Protein AF-A0A925ZKE3-F1 (afdb_monomer_lite)

Radius of gyration: 30.46 Å; chains: 1; bounding box: 65×36×75 Å

Sequence (224 aa):
MPESLASLRQTPLEHALCRQVVALRSTLVVDDTRLHPLVDSDPGSDERGANACAGVPLVTSDGEALGALCAIDDAPRVWSLDEIEMLEELAAMVVAQLDVRIAARERQDLDDVLRAVFDQSGAAFVLCTTEGNILRASARFCDALGYDASALRGRNAASLRHPDEITEAIRMRTGLLSGETTEATAIGRARHADGRWIDVVARATIVRDQRACARFLMVSYTLP

Secondary structure (DSSP, 8-state):
--HHHHHHS---TT-HHHHHHHHHTS-EEES-GGG-TTTS--TT---TT-SEEEEEEEE-TTS-EEEEEEEEESS--PPPHHHHHHHHHHHHHHHHHHHHHHHHHHHHHHHHHHHHHHHHT--EEEEE-TT-BEEEE-HHHHHHHT--HHHHTT-BGGGGB-GGGHHHHHHHHHHHHHTS-SEEEEEEEEEPTTS-EEEEEEEEEEEE-TTS-EEEEEEEEE--

Foldseek 3Di:
DPPVCVPPVDDPLPQQVFVVCQVVQAKDWFLALCPDPSRPDDPPDPPQDFRTKIWHFLAAPVGHGPIIDMDGDNDRHDDDPVNNVVSNVVSVVVNVVVNVVVVVVVVVVVVVVVLCCQQVVLFWKFKAWLQQQTCFTHPNVCVVQVHDGVVRHRDRQLVQFDPVCSVVVVVQSVCCQVVVDQKDWDWGWGARPVGDTFTWIKMKGFDADPVRHTGIIMITIDGD

Structure (mmCIF, N/CA/C/O backbone):
data_AF-A0A925ZKE3-F1
#
_entry.id   AF-A0A925ZKE3-F1
#
loop_
_atom_site.group_PDB
_atom_site.id
_atom_site.type_symbol
_atom_site.label_atom_id
_atom_site.label_alt_id
_atom_site.label_comp_id
_atom_site.label_asym_id
_atom_site.label_entity_id
_atom_site.label_seq_id
_atom_site.pdbx_PDB_ins_code
_atom_site.Cartn_x
_atom_site.Cartn_y
_atom_site.Cartn_z
_atom_site.occupancy
_atom_site.B_iso_or_equiv
_atom_site.auth_seq_id
_atom_site.auth_comp_id
_atom_site.auth_asym_id
_atom_site.auth_atom_id
_atom_site.pdbx_PDB_model_num
ATOM 1 N N . MET A 1 1 ? -34.443 4.328 23.643 1.00 46.53 1 MET A N 1
ATOM 2 C CA . MET A 1 1 ? -33.543 5.094 22.738 1.00 46.53 1 MET A CA 1
ATOM 3 C C . MET A 1 1 ? -34.200 6.440 22.468 1.00 46.53 1 MET A C 1
ATOM 5 O O . MET A 1 1 ? -35.233 6.449 21.803 1.00 46.53 1 MET A O 1
ATOM 9 N N . PRO A 1 2 ? -33.649 7.554 22.977 1.00 53.00 2 PRO A N 1
ATOM 10 C CA . PRO A 1 2 ? -34.163 8.893 22.689 1.00 53.00 2 PRO A CA 1
ATOM 11 C C . PRO A 1 2 ? -34.253 9.167 21.178 1.00 53.00 2 PRO A C 1
ATOM 13 O O . PRO A 1 2 ? -33.313 8.874 20.436 1.00 53.00 2 PRO A O 1
ATOM 16 N N . GLU A 1 3 ? -35.361 9.757 20.714 1.00 46.69 3 GLU A N 1
ATOM 17 C CA . GLU A 1 3 ? -35.629 10.021 19.283 1.00 46.69 3 GLU A CA 1
ATOM 18 C C . GLU A 1 3 ? -34.540 10.860 18.583 1.00 46.69 3 GLU A C 1
ATOM 20 O O . GLU A 1 3 ? -34.328 10.721 17.375 1.00 46.69 3 GLU A O 1
ATOM 25 N N . SER A 1 4 ? -33.804 11.688 19.330 1.00 50.38 4 SER A N 1
ATOM 26 C CA . SER A 1 4 ? -32.704 12.516 18.815 1.00 50.38 4 SER A CA 1
ATOM 27 C C . SER A 1 4 ? -31.456 11.714 18.413 1.00 50.38 4 SER A C 1
ATOM 29 O O . SER A 1 4 ? -30.739 12.115 17.499 1.00 50.38 4 SER A O 1
ATOM 31 N N . LEU A 1 5 ? -31.200 10.562 19.043 1.00 49.97 5 LEU A N 1
ATOM 32 C CA . LEU A 1 5 ? -30.019 9.726 18.777 1.00 49.97 5 LEU A CA 1
ATOM 33 C C . LEU A 1 5 ? -30.250 8.741 17.624 1.00 49.97 5 LEU A C 1
ATOM 35 O O . LEU A 1 5 ? -29.339 8.456 16.845 1.00 49.97 5 LEU A O 1
ATOM 39 N N . ALA A 1 6 ? -31.490 8.272 17.462 1.00 51.66 6 ALA A N 1
ATOM 40 C CA . ALA A 1 6 ? -31.873 7.369 16.377 1.00 51.66 6 ALA A CA 1
ATOM 41 C C . ALA A 1 6 ? -31.779 8.026 14.984 1.00 51.66 6 ALA A C 1
ATOM 43 O O . ALA A 1 6 ? -31.572 7.337 13.983 1.00 51.66 6 ALA A O 1
ATOM 44 N N . SER A 1 7 ? -31.916 9.353 14.916 1.00 47.25 7 SER A N 1
ATOM 45 C CA . SER A 1 7 ? -32.007 10.123 13.671 1.00 47.25 7 SER A CA 1
ATOM 46 C C . SER A 1 7 ? -30.660 10.654 13.154 1.00 47.25 7 SER A C 1
ATOM 48 O O . SER A 1 7 ? -30.511 10.819 11.945 1.00 47.25 7 SER A O 1
ATOM 50 N N . LEU A 1 8 ? -29.654 10.850 14.016 1.00 51.91 8 LEU A N 1
ATOM 51 C CA . LEU A 1 8 ? -28.344 11.396 13.621 1.00 51.91 8 LEU A CA 1
ATOM 52 C C . LEU A 1 8 ? -27.273 10.329 13.337 1.00 51.91 8 LEU A C 1
ATOM 54 O O . LEU A 1 8 ? -26.331 10.608 12.597 1.00 51.91 8 LEU A O 1
ATOM 58 N N . ARG A 1 9 ? -27.396 9.111 13.898 1.00 51.38 9 ARG A N 1
ATOM 59 C CA . ARG A 1 9 ? -26.377 8.028 13.834 1.00 51.38 9 ARG A CA 1
ATOM 60 C C . ARG A 1 9 ? -24.945 8.465 14.202 1.00 51.38 9 ARG A C 1
ATOM 62 O O . ARG A 1 9 ? -23.987 7.752 13.910 1.00 51.38 9 ARG A O 1
ATOM 69 N N . GLN A 1 10 ? -24.798 9.630 14.818 1.00 46.03 10 GLN A N 1
ATOM 70 C CA . GLN A 1 10 ? -23.548 10.217 15.264 1.00 46.03 10 GLN A CA 1
ATOM 71 C C . GLN A 1 10 ? -23.846 10.984 16.545 1.00 46.03 10 GLN A C 1
ATOM 73 O O . GLN A 1 10 ? -24.786 11.778 16.600 1.00 46.03 10 GLN A O 1
ATOM 78 N N . THR A 1 11 ? -23.025 10.750 17.556 1.00 47.47 11 THR A N 1
ATOM 79 C CA . THR A 1 11 ? -22.962 11.561 18.767 1.00 47.47 11 THR A CA 1
ATOM 80 C C . THR A 1 11 ? -21.554 12.136 18.846 1.00 47.47 11 THR A C 1
ATOM 82 O O . THR A 1 11 ? -20.602 11.421 18.514 1.00 47.47 11 THR A O 1
ATOM 85 N N . PRO A 1 12 ? -21.380 13.400 19.269 1.00 51.16 12 PRO A N 1
ATOM 86 C CA . PRO A 1 12 ? -20.067 13.897 19.651 1.00 51.16 12 PRO A CA 1
ATOM 87 C C . PRO A 1 12 ? -19.421 12.920 20.641 1.00 51.16 12 PRO A C 1
ATOM 89 O O . PRO A 1 12 ? -20.117 12.319 21.466 1.00 51.16 12 PRO A O 1
ATOM 92 N N . LEU A 1 13 ? -18.095 12.772 20.580 1.00 49.78 13 LEU A N 1
ATOM 93 C CA . LEU A 1 13 ? -17.279 11.891 21.437 1.00 49.78 13 LEU A CA 1
ATOM 94 C C . LEU A 1 13 ? -17.279 12.325 22.927 1.00 49.78 13 LEU A C 1
ATOM 96 O O . LEU A 1 13 ? -16.364 12.018 23.690 1.00 49.78 13 LEU A O 1
ATOM 100 N N . GLU A 1 14 ? -18.281 13.109 23.319 1.00 49.94 14 GLU A N 1
ATOM 101 C CA . GLU A 1 14 ? -18.360 13.897 24.538 1.00 49.94 14 GLU A CA 1
ATOM 102 C C . GLU A 1 14 ? -19.006 13.146 25.705 1.00 49.94 14 GLU A C 1
ATOM 104 O O . GLU A 1 14 ? -18.837 13.582 26.841 1.00 49.94 14 GLU A O 1
ATOM 109 N N . HIS A 1 15 ? -19.596 11.967 25.460 1.00 62.19 15 HIS A N 1
ATOM 110 C CA . HIS A 1 15 ? -20.085 11.103 26.533 1.00 62.19 15 HIS A CA 1
ATOM 111 C C . HIS A 1 15 ? -18.914 10.649 27.410 1.00 62.19 15 HIS A C 1
ATOM 113 O O . HIS A 1 15 ? -17.987 9.967 26.949 1.00 62.19 15 HIS A O 1
ATOM 119 N N . ALA A 1 16 ? -18.976 10.994 28.699 1.00 66.38 16 ALA A N 1
ATOM 120 C CA . ALA A 1 16 ? -17.936 10.682 29.679 1.00 66.38 16 ALA A CA 1
ATOM 121 C C . ALA A 1 16 ? -17.586 9.183 29.718 1.00 66.38 16 ALA A C 1
ATOM 123 O O . ALA A 1 16 ? -16.414 8.829 29.858 1.00 66.38 16 ALA A O 1
ATOM 124 N N . LEU A 1 17 ? -18.575 8.309 29.501 1.00 72.62 17 LEU A N 1
ATOM 125 C CA . LEU A 1 17 ? -18.388 6.860 29.499 1.00 72.62 17 LEU A CA 1
ATOM 126 C C . 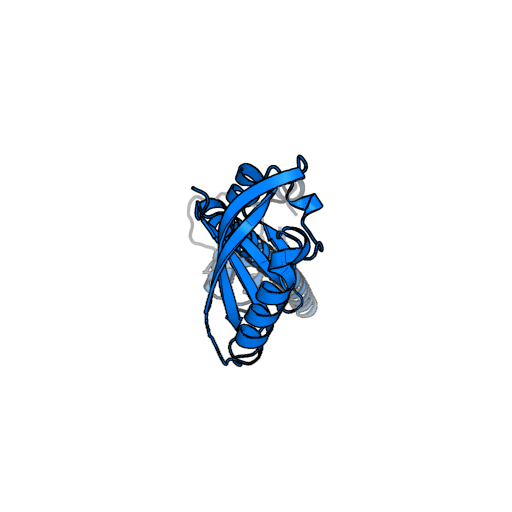LEU A 1 17 ? -17.522 6.357 28.335 1.00 72.62 17 LEU A C 1
ATOM 128 O O . LEU A 1 17 ? -16.612 5.565 28.558 1.00 72.62 17 LEU A O 1
ATOM 132 N N . CYS A 1 18 ? -17.755 6.813 27.100 1.00 76.81 18 CYS A N 1
ATOM 133 C CA . CYS A 1 18 ? -16.953 6.372 25.953 1.00 76.81 18 CYS A CA 1
ATOM 134 C C . CYS A 1 18 ? -15.479 6.749 26.147 1.00 76.81 18 CYS A C 1
ATOM 136 O O . CYS A 1 18 ? -14.589 5.946 25.873 1.00 76.81 18 CYS A O 1
ATOM 138 N N . ARG A 1 19 ? -15.220 7.947 26.695 1.00 80.94 19 ARG A N 1
ATOM 139 C CA . ARG A 1 19 ? -13.864 8.380 27.063 1.00 80.94 19 ARG A CA 1
ATOM 140 C C . ARG A 1 19 ? -13.244 7.475 28.127 1.00 80.94 19 ARG A C 1
ATOM 142 O O . ARG A 1 19 ? -12.075 7.125 28.005 1.00 80.94 19 ARG A O 1
ATOM 149 N N . GLN A 1 20 ? -14.016 7.082 29.139 1.00 83.25 20 GLN A N 1
ATOM 150 C CA . GLN A 1 20 ? -13.565 6.175 30.199 1.00 83.25 20 GLN A CA 1
ATOM 151 C C . GLN A 1 20 ? -13.215 4.786 29.658 1.00 83.25 20 GLN A C 1
ATOM 153 O O . GLN A 1 20 ? -12.136 4.281 29.947 1.00 83.25 20 GLN A O 1
ATOM 158 N N . VAL A 1 21 ? -14.076 4.201 28.824 1.00 88.75 21 VAL A N 1
ATOM 159 C CA . VAL A 1 21 ? -13.846 2.892 28.188 1.00 88.75 21 VAL A CA 1
ATOM 160 C C . VAL A 1 21 ? -12.559 2.906 27.359 1.00 88.75 21 VAL A C 1
ATOM 162 O O . VAL A 1 21 ? -11.729 2.008 27.487 1.00 88.75 21 VAL A O 1
ATOM 165 N N . VAL A 1 22 ? -12.351 3.957 26.559 1.00 89.69 22 VAL A N 1
ATOM 166 C CA . VAL A 1 22 ? -11.121 4.137 25.768 1.00 89.69 22 VAL A CA 1
ATOM 167 C C . VAL A 1 22 ? -9.897 4.301 26.672 1.00 89.69 22 VAL A C 1
ATOM 169 O O . VAL A 1 22 ? -8.879 3.650 26.446 1.00 89.69 22 VAL A O 1
ATOM 172 N N . ALA A 1 23 ? -9.988 5.141 27.708 1.00 87.25 23 ALA A N 1
ATOM 173 C CA . ALA A 1 23 ? -8.878 5.412 28.620 1.00 87.25 23 ALA A CA 1
ATOM 174 C C . ALA A 1 23 ? -8.460 4.172 29.426 1.00 87.25 23 ALA A C 1
ATOM 176 O O . ALA A 1 23 ? -7.267 3.926 29.608 1.00 87.25 23 ALA A O 1
ATOM 177 N N . LEU A 1 24 ? -9.434 3.388 29.891 1.00 88.44 24 LEU A N 1
ATOM 178 C CA . LEU A 1 24 ? -9.207 2.169 30.666 1.00 88.44 24 LEU A CA 1
ATOM 179 C C . LEU A 1 24 ? -8.832 0.971 29.785 1.00 88.44 24 LEU A C 1
ATOM 181 O O . LEU A 1 24 ? -8.204 0.038 30.278 1.00 88.44 24 LEU A O 1
ATOM 185 N N . ARG A 1 25 ? -9.195 0.994 28.493 1.00 90.75 25 ARG A N 1
ATOM 186 C CA . ARG A 1 25 ? -9.098 -0.151 27.571 1.00 90.75 25 ARG A CA 1
ATOM 187 C C . ARG A 1 25 ? -9.769 -1.413 28.124 1.00 90.75 25 ARG A C 1
ATOM 189 O O . ARG A 1 25 ? -9.297 -2.526 27.903 1.00 90.75 25 ARG A O 1
ATOM 196 N N . SER A 1 26 ? -10.877 -1.242 28.838 1.00 91.56 26 SER A N 1
ATOM 197 C CA . SER A 1 26 ? -11.645 -2.338 29.426 1.00 91.56 26 SER A CA 1
ATOM 198 C C . SER A 1 26 ? -13.139 -2.103 29.267 1.00 91.56 26 SER A C 1
ATOM 200 O O . SER A 1 26 ? -13.589 -0.955 29.256 1.00 91.56 26 SER A O 1
ATOM 202 N N . THR A 1 27 ? -13.906 -3.189 29.208 1.00 92.81 27 THR A N 1
ATOM 203 C CA . THR A 1 27 ? -15.367 -3.135 29.273 1.00 92.81 27 THR A CA 1
ATOM 204 C C . THR A 1 27 ? -15.809 -2.421 30.554 1.00 92.81 27 THR A C 1
ATOM 206 O O . THR A 1 27 ? -15.299 -2.701 31.641 1.00 92.81 27 THR A O 1
ATOM 209 N N . LEU A 1 28 ? -16.738 -1.474 30.424 1.00 90.62 28 LEU A N 1
ATOM 210 C CA . LEU A 1 28 ? -17.329 -0.729 31.533 1.00 90.62 28 LEU A CA 1
ATOM 211 C C . LEU A 1 28 ? -18.848 -0.837 31.448 1.00 90.62 28 LEU A C 1
ATOM 213 O O . LEU A 1 28 ? -19.454 -0.453 30.448 1.00 90.62 28 LEU A O 1
ATOM 217 N N . VAL A 1 29 ? -19.451 -1.343 32.518 1.00 91.06 29 VAL A N 1
ATOM 218 C CA . VAL A 1 29 ? -20.898 -1.519 32.644 1.00 91.06 29 VAL A CA 1
ATOM 219 C C . VAL A 1 29 ? -21.396 -0.616 33.759 1.00 91.06 29 VAL A C 1
ATOM 221 O O . VAL A 1 29 ? -20.860 -0.628 34.866 1.00 91.06 29 VAL A O 1
ATOM 224 N N . VAL A 1 30 ? -22.406 0.186 33.447 1.00 87.94 30 VAL A N 1
ATOM 225 C CA . VAL A 1 30 ? -23.029 1.134 34.363 1.00 87.94 30 VAL A CA 1
ATOM 226 C C . VAL A 1 30 ? -24.536 0.929 34.314 1.00 87.94 30 VAL A C 1
ATOM 228 O O . VAL A 1 30 ? -25.195 1.265 33.328 1.00 87.94 30 VAL A O 1
ATOM 231 N N . ASP A 1 31 ? -25.072 0.382 35.400 1.00 87.75 31 ASP A N 1
ATOM 232 C CA . ASP A 1 31 ? -26.499 0.067 35.524 1.00 87.75 31 ASP A CA 1
ATOM 233 C C . ASP A 1 31 ? -27.363 1.313 35.785 1.00 87.75 31 ASP A C 1
ATOM 235 O O . ASP A 1 31 ? -28.524 1.367 35.381 1.00 87.75 31 ASP A O 1
ATOM 239 N N . ASP A 1 32 ? -26.796 2.315 36.469 1.00 84.25 32 ASP A N 1
ATOM 240 C CA . ASP A 1 32 ? -27.404 3.629 36.697 1.00 84.25 32 ASP A CA 1
ATOM 241 C C . ASP A 1 32 ? -26.328 4.726 36.662 1.00 84.25 32 ASP A C 1
ATOM 243 O O . ASP A 1 32 ? -25.486 4.828 37.561 1.00 84.25 32 ASP A O 1
ATOM 247 N N . THR A 1 33 ? -26.343 5.558 35.621 1.00 75.94 33 THR A N 1
ATOM 248 C CA . THR A 1 33 ? -25.344 6.619 35.404 1.00 75.94 33 THR A CA 1
ATOM 249 C C . THR A 1 33 ? -25.377 7.699 36.483 1.00 75.94 33 THR A C 1
ATOM 251 O O . THR A 1 33 ? -24.341 8.289 36.776 1.00 75.94 33 THR A O 1
ATOM 254 N N . ARG A 1 34 ? -26.520 7.897 37.152 1.00 72.88 34 ARG A N 1
ATOM 255 C CA . ARG A 1 34 ? -26.694 8.882 38.238 1.00 72.88 34 ARG A CA 1
ATOM 256 C C . ARG A 1 34 ? -26.011 8.466 39.538 1.00 72.88 34 ARG A C 1
ATOM 258 O O . ARG A 1 34 ? -25.868 9.276 40.446 1.00 72.88 34 ARG A O 1
ATOM 265 N N . LEU A 1 35 ? -25.667 7.185 39.659 1.00 73.19 35 LEU A N 1
ATOM 266 C CA . LEU A 1 35 ? -25.044 6.604 40.847 1.00 73.19 35 LEU A CA 1
ATOM 267 C C . LEU A 1 35 ? -23.562 6.287 40.625 1.00 73.19 35 LEU A C 1
ATOM 269 O O . LEU A 1 35 ? -22.872 5.899 41.568 1.00 73.19 35 LEU A O 1
ATOM 273 N N . HIS A 1 36 ? -23.068 6.414 39.391 1.00 70.50 36 HIS A N 1
ATOM 274 C CA . HIS A 1 36 ? -21.738 5.952 39.034 1.00 70.50 36 HIS A CA 1
ATOM 275 C C . HIS A 1 36 ? -20.687 7.068 39.201 1.00 70.50 36 HIS A C 1
ATOM 277 O O . HIS A 1 36 ? -20.727 8.053 38.460 1.00 70.50 36 HIS A O 1
ATOM 283 N N . PRO A 1 37 ? -19.678 6.910 40.088 1.00 67.38 37 PRO A N 1
ATOM 284 C CA . PRO A 1 37 ? -18.718 7.972 40.436 1.00 67.38 37 PRO A CA 1
ATOM 285 C C . PRO A 1 37 ? -17.923 8.539 39.253 1.00 67.38 37 PRO A C 1
ATOM 287 O O . PRO A 1 37 ? -17.397 9.644 39.318 1.00 67.38 37 PRO A O 1
ATOM 290 N N . LEU A 1 38 ? -17.804 7.755 38.180 1.00 62.19 38 LEU A N 1
ATOM 291 C CA . LEU A 1 38 ? -17.052 8.097 36.971 1.00 62.19 38 LEU A CA 1
ATOM 292 C C . LEU A 1 38 ? -17.876 8.855 35.912 1.00 62.19 38 LEU A C 1
ATOM 294 O O . LEU A 1 38 ? -17.301 9.312 34.926 1.00 62.19 38 LEU A O 1
ATOM 298 N N . VAL A 1 39 ? -19.197 8.968 36.098 1.00 57.78 39 VAL A N 1
ATOM 299 C CA . VAL A 1 39 ? -20.129 9.642 35.170 1.00 57.78 39 VAL A CA 1
ATOM 300 C C . VAL A 1 39 ? -20.650 10.969 35.757 1.00 57.78 39 VAL A C 1
ATOM 302 O O . VAL A 1 39 ? -21.139 11.817 35.021 1.00 57.78 39 VAL A O 1
ATOM 305 N N . ASP A 1 40 ? -20.453 11.206 37.059 1.00 49.25 40 ASP A N 1
ATOM 306 C CA . ASP A 1 40 ? -21.054 12.314 37.822 1.00 49.25 40 ASP A CA 1
ATOM 307 C C . ASP A 1 40 ? -20.168 13.575 37.967 1.00 49.25 40 ASP A C 1
ATOM 309 O O . ASP A 1 40 ? -20.098 14.191 39.027 1.00 49.25 40 ASP A O 1
ATOM 313 N N . SER A 1 41 ? -19.408 13.979 36.943 1.00 44.28 41 SER A N 1
ATOM 314 C CA . SER A 1 41 ? -18.561 15.184 37.079 1.00 44.28 41 SER A CA 1
ATOM 315 C C . SER A 1 41 ? -18.339 15.991 35.799 1.00 44.28 41 SER A C 1
ATOM 317 O O . SER A 1 41 ? -17.207 16.325 35.461 1.00 44.28 41 SER A O 1
ATOM 319 N N . ASP A 1 42 ? -19.423 16.397 35.129 1.00 42.91 42 ASP A N 1
ATOM 320 C CA . ASP A 1 42 ? -19.377 17.617 34.307 1.00 42.91 42 ASP A CA 1
ATOM 321 C C . ASP A 1 42 ? -20.623 18.502 34.527 1.00 42.91 42 ASP A C 1
ATOM 323 O O . ASP A 1 42 ? -21.678 18.257 33.928 1.00 42.91 42 ASP A O 1
ATOM 327 N N . PRO A 1 43 ? -20.553 19.516 35.416 1.00 39.38 43 PRO A N 1
ATOM 328 C CA . PRO A 1 43 ? -21.668 20.411 35.693 1.00 39.38 43 PRO A CA 1
ATOM 329 C C . PRO A 1 43 ? -21.863 21.370 34.511 1.00 39.38 43 PRO A C 1
ATOM 331 O O . PRO A 1 43 ? -21.269 22.444 34.447 1.00 39.38 43 PRO A O 1
ATOM 334 N N . GLY A 1 44 ? -22.707 20.962 33.565 1.00 45.56 44 GLY A N 1
ATOM 335 C CA . GLY A 1 44 ? -22.992 21.699 32.329 1.00 45.56 44 GLY A CA 1
ATOM 336 C C . GLY A 1 44 ? -23.444 20.813 31.167 1.00 45.56 44 GLY A C 1
ATOM 337 O O . GLY A 1 44 ? -24.003 21.320 30.196 1.00 45.56 44 GLY A O 1
ATOM 338 N N . SER A 1 45 ? -23.255 19.498 31.280 1.00 45.75 45 SER A N 1
ATOM 339 C CA . SER A 1 45 ? -23.742 18.521 30.313 1.00 45.75 45 SER A CA 1
ATOM 340 C C . SER A 1 45 ? -25.239 18.260 30.534 1.00 45.75 45 SER A C 1
ATOM 342 O O . SER A 1 45 ? -25.655 17.574 31.463 1.00 45.75 45 SER A O 1
ATOM 344 N N . ASP A 1 46 ? -26.096 18.813 29.675 1.00 44.19 46 ASP A N 1
ATOM 345 C CA . ASP A 1 46 ? -27.508 18.410 29.582 1.00 44.19 46 ASP A CA 1
ATOM 346 C C . ASP A 1 46 ? -27.592 17.040 28.859 1.00 44.19 46 ASP A C 1
ATOM 348 O O . ASP A 1 46 ? -28.297 16.871 27.866 1.00 44.19 46 ASP A O 1
ATOM 352 N N . GLU A 1 47 ? -26.823 16.043 29.325 1.00 47.25 47 GLU A N 1
ATOM 353 C CA . GLU A 1 47 ? -26.783 14.668 28.800 1.00 47.25 47 GLU A CA 1
ATOM 354 C C . GLU A 1 47 ? -27.986 13.862 29.321 1.00 47.25 47 GLU A C 1
ATOM 356 O O . GLU A 1 47 ? -27.883 12.808 29.946 1.00 47.25 47 GLU A O 1
ATOM 361 N N . ARG A 1 48 ? -29.193 14.363 29.050 1.00 50.44 48 ARG A N 1
ATOM 362 C CA . ARG A 1 48 ? -30.436 13.606 29.235 1.00 50.44 48 ARG A CA 1
ATOM 363 C C . ARG A 1 48 ? -30.584 12.621 28.080 1.00 50.44 48 ARG A C 1
ATOM 365 O O . ARG A 1 48 ? -31.291 12.899 27.114 1.00 50.44 48 ARG A O 1
ATOM 372 N N . GLY A 1 49 ? -29.899 11.484 28.150 1.00 55.03 49 GLY A N 1
ATOM 373 C CA . GLY A 1 49 ? -29.996 10.474 27.092 1.00 55.03 49 GLY A CA 1
ATOM 374 C C . GLY A 1 49 ? -29.929 9.027 27.560 1.00 55.03 49 GLY A C 1
ATOM 375 O O . GLY A 1 49 ? -30.745 8.221 27.115 1.00 55.03 49 GLY A O 1
ATOM 376 N N . ALA A 1 50 ? -28.992 8.699 28.451 1.00 62.25 50 ALA A N 1
ATOM 377 C CA . ALA A 1 50 ? -28.746 7.328 28.885 1.00 62.25 50 ALA A CA 1
ATOM 378 C C . ALA A 1 50 ? -28.662 7.239 30.416 1.00 62.25 50 ALA A C 1
ATOM 380 O O . ALA A 1 50 ? -27.744 7.779 31.032 1.00 62.25 50 ALA A O 1
ATOM 381 N N . ASN A 1 51 ? -29.626 6.545 31.021 1.00 75.38 51 ASN A N 1
ATOM 382 C CA . ASN A 1 51 ? -29.621 6.225 32.447 1.00 75.38 51 ASN A CA 1
ATOM 383 C C . ASN A 1 51 ? -28.880 4.911 32.736 1.00 75.38 51 ASN A C 1
ATOM 385 O O . ASN A 1 51 ? -28.498 4.698 33.877 1.00 75.38 51 ASN A O 1
ATOM 389 N N . ALA A 1 52 ? -28.625 4.070 31.731 1.00 82.19 52 ALA A N 1
ATOM 390 C CA . ALA A 1 52 ? -27.750 2.903 31.828 1.00 82.19 52 ALA A CA 1
ATOM 391 C C . ALA A 1 52 ? -26.906 2.760 30.557 1.00 82.19 52 ALA A C 1
ATOM 393 O O . ALA A 1 52 ? -27.334 3.149 29.466 1.00 82.19 52 ALA A O 1
ATOM 394 N N . CYS A 1 53 ? -25.710 2.188 30.673 1.00 86.69 53 CYS A N 1
ATOM 395 C CA . CYS A 1 53 ? -24.823 1.986 29.535 1.00 86.69 53 CYS A CA 1
ATOM 396 C C . CYS A 1 53 ? -23.796 0.873 29.764 1.00 86.69 53 CYS A C 1
ATOM 398 O O . CYS A 1 53 ? -23.198 0.780 30.833 1.00 86.69 53 CYS A O 1
ATOM 400 N N . ALA A 1 54 ? -23.535 0.091 28.723 1.00 90.50 54 ALA A N 1
ATOM 401 C CA . ALA A 1 54 ? -22.427 -0.851 28.651 1.00 90.50 54 ALA A CA 1
ATOM 402 C C . ALA A 1 54 ? -21.538 -0.458 27.471 1.00 90.50 54 ALA A C 1
ATOM 404 O O . ALA A 1 54 ? -22.035 -0.258 26.364 1.00 90.50 54 ALA A O 1
ATOM 405 N N . GLY A 1 55 ? -20.239 -0.309 27.706 1.00 91.25 55 GLY A N 1
ATOM 406 C CA . GLY A 1 55 ? -19.274 0.080 26.685 1.00 91.25 55 GLY A CA 1
ATOM 407 C C . GLY A 1 55 ? -18.100 -0.882 26.631 1.00 91.25 55 GLY A C 1
ATOM 408 O O . GLY A 1 55 ? -17.507 -1.191 27.660 1.00 91.25 55 GLY A O 1
ATOM 409 N N . VAL A 1 56 ? -17.753 -1.316 25.423 1.00 95.00 56 VAL A N 1
ATOM 410 C CA . VAL A 1 56 ? -16.608 -2.185 25.134 1.00 95.00 56 VAL A CA 1
ATOM 411 C C . VAL A 1 56 ? -15.594 -1.399 24.301 1.00 95.00 56 VAL A C 1
ATOM 413 O O . VAL A 1 56 ? -15.987 -0.716 23.348 1.00 95.00 56 VAL A O 1
ATOM 416 N N . PRO A 1 57 ? -14.294 -1.445 24.631 1.00 94.81 57 PRO A N 1
ATOM 417 C CA . PRO A 1 57 ? -13.285 -0.711 23.884 1.00 94.81 57 PRO A CA 1
ATOM 418 C C . PRO A 1 57 ? -13.047 -1.354 22.511 1.00 94.81 57 PRO A C 1
ATOM 420 O O . PRO A 1 57 ? -12.979 -2.572 22.368 1.00 94.81 57 PRO A O 1
ATOM 423 N N . LEU A 1 58 ? -12.869 -0.519 21.493 1.00 94.94 58 LEU A N 1
ATOM 424 C CA . LEU A 1 58 ? -12.448 -0.934 20.157 1.00 94.94 58 LEU A CA 1
ATOM 425 C C . LEU A 1 58 ? -10.926 -0.830 20.084 1.00 94.94 58 LEU A C 1
ATOM 427 O O . LEU A 1 58 ? -10.388 0.213 19.707 1.00 94.94 58 LEU A O 1
ATOM 431 N N . VAL A 1 59 ? -10.249 -1.894 20.518 1.00 93.81 59 VAL A N 1
ATOM 432 C CA . VAL A 1 59 ? -8.784 -1.969 20.564 1.00 93.81 59 VAL A CA 1
ATOM 433 C C . VAL A 1 59 ? -8.271 -2.778 19.382 1.00 93.81 59 VAL A C 1
ATOM 435 O O . VAL A 1 59 ? -8.662 -3.930 19.220 1.00 93.81 59 VAL A O 1
ATOM 438 N N . THR A 1 60 ? -7.410 -2.181 18.569 1.00 90.38 60 THR A N 1
ATOM 439 C CA . THR A 1 60 ? -6.761 -2.817 17.416 1.00 90.38 60 THR A CA 1
ATOM 440 C C . THR A 1 60 ? -5.746 -3.875 17.843 1.00 90.38 60 THR A C 1
ATOM 442 O O . THR A 1 60 ? -5.331 -3.951 19.004 1.00 90.38 60 THR A O 1
ATOM 445 N N . SER A 1 61 ? -5.312 -4.706 16.893 1.00 85.81 61 SER A N 1
ATOM 446 C CA . SER A 1 61 ? -4.340 -5.782 17.146 1.00 85.81 61 SER A CA 1
ATOM 447 C C . SER A 1 61 ? -2.957 -5.304 17.624 1.00 85.81 61 SER A C 1
ATOM 449 O O . SER A 1 61 ? -2.222 -6.082 18.235 1.00 85.81 61 SER A O 1
ATOM 451 N N . ASP A 1 62 ? -2.610 -4.036 17.411 1.00 86.62 62 ASP A N 1
ATOM 452 C CA . ASP A 1 62 ? -1.406 -3.367 17.918 1.00 86.62 62 ASP A CA 1
ATOM 453 C C . ASP A 1 62 ? -1.609 -2.655 19.275 1.00 86.62 62 ASP A C 1
ATOM 455 O O . ASP A 1 62 ? -0.661 -2.103 19.837 1.00 86.62 62 ASP A O 1
ATOM 459 N N . GLY A 1 63 ? -2.811 -2.731 19.858 1.00 87.88 63 GLY A N 1
ATOM 460 C CA . GLY A 1 63 ? -3.113 -2.239 21.207 1.00 87.88 63 GLY A CA 1
ATOM 461 C C . GLY A 1 63 ? -3.587 -0.782 21.276 1.00 87.88 63 GLY A C 1
ATOM 462 O O . GLY A 1 63 ? -3.722 -0.222 22.376 1.00 87.88 63 GLY A O 1
ATOM 463 N N . GLU A 1 64 ? -3.852 -0.149 20.133 1.00 89.81 64 GLU A N 1
ATOM 464 C CA . GLU A 1 64 ? -4.417 1.195 20.074 1.00 89.81 64 GLU A CA 1
ATOM 465 C C . GLU A 1 64 ? -5.934 1.159 20.309 1.00 89.81 64 GLU A C 1
ATOM 467 O O . GLU A 1 64 ? -6.661 0.362 19.727 1.00 89.81 64 GLU A O 1
ATOM 472 N N . ALA A 1 65 ? -6.438 2.021 21.195 1.00 91.06 65 ALA A N 1
ATOM 473 C CA . ALA A 1 65 ? -7.873 2.135 21.440 1.00 91.06 65 ALA A CA 1
ATOM 474 C C . ALA A 1 65 ? -8.456 3.222 20.533 1.00 91.06 65 ALA A C 1
ATOM 476 O O . ALA A 1 65 ? -8.297 4.411 20.804 1.00 91.06 65 ALA A O 1
ATOM 477 N N . LEU A 1 66 ? -9.140 2.810 19.465 1.00 89.81 66 LEU A N 1
ATOM 478 C CA . LEU A 1 66 ? -9.707 3.720 18.463 1.00 89.81 66 LEU A CA 1
ATOM 479 C C . LEU A 1 66 ? -11.026 4.360 18.911 1.00 89.81 66 LEU A C 1
ATOM 481 O O . LEU A 1 66 ? -11.454 5.372 18.358 1.00 89.81 66 LEU A O 1
ATOM 485 N N . GLY A 1 67 ? -11.704 3.750 19.881 1.00 90.56 67 GLY A N 1
ATOM 486 C CA . GLY A 1 67 ? -13.011 4.192 20.346 1.00 90.56 67 GLY A CA 1
ATOM 487 C C . GLY A 1 67 ? -13.678 3.174 21.261 1.00 90.56 67 GLY A C 1
ATOM 488 O O . GLY A 1 67 ? -13.025 2.287 21.809 1.00 90.56 67 GLY A O 1
ATOM 489 N N . ALA A 1 68 ? -14.993 3.300 21.411 1.00 91.31 68 ALA A N 1
ATOM 490 C CA . ALA A 1 68 ? -15.819 2.372 22.170 1.00 91.31 68 ALA A CA 1
ATOM 491 C C . ALA A 1 68 ? -17.091 2.033 21.386 1.00 91.31 68 ALA A C 1
ATOM 493 O O . ALA A 1 68 ? -17.669 2.900 20.725 1.00 91.31 68 ALA A O 1
ATOM 494 N N . LEU A 1 69 ? -17.528 0.778 21.477 1.00 91.31 69 LEU A N 1
ATOM 495 C CA . LEU A 1 69 ? -18.861 0.351 21.079 1.00 91.31 69 LEU A CA 1
ATOM 496 C C . LEU A 1 69 ? -19.732 0.314 22.331 1.00 91.31 69 LEU A C 1
ATOM 498 O O . LEU A 1 69 ? -19.423 -0.411 23.275 1.00 91.31 69 LEU A O 1
ATOM 502 N N . CYS A 1 70 ? -20.809 1.095 22.337 1.00 88.19 70 CYS A N 1
ATOM 503 C CA . CYS A 1 70 ? -21.656 1.245 23.513 1.00 88.19 70 CYS A CA 1
ATOM 504 C C . CYS A 1 70 ? -23.108 0.881 23.214 1.00 88.19 70 CYS A C 1
ATOM 506 O O . CYS A 1 70 ? -23.674 1.311 22.207 1.00 88.19 70 CYS A O 1
ATOM 508 N N . ALA A 1 71 ? -23.718 0.149 24.138 1.00 88.50 71 ALA A N 1
ATOM 509 C CA . ALA A 1 71 ? -25.158 0.019 24.272 1.00 88.50 71 ALA A CA 1
ATOM 510 C C . ALA A 1 71 ? -25.636 0.967 25.379 1.00 88.50 71 ALA A C 1
ATOM 512 O O . ALA A 1 71 ? -24.990 1.088 26.420 1.00 88.50 71 ALA A O 1
ATOM 513 N N . ILE A 1 72 ? -26.755 1.654 25.153 1.00 84.69 72 ILE A N 1
ATOM 514 C CA . ILE A 1 72 ? -27.313 2.637 26.089 1.00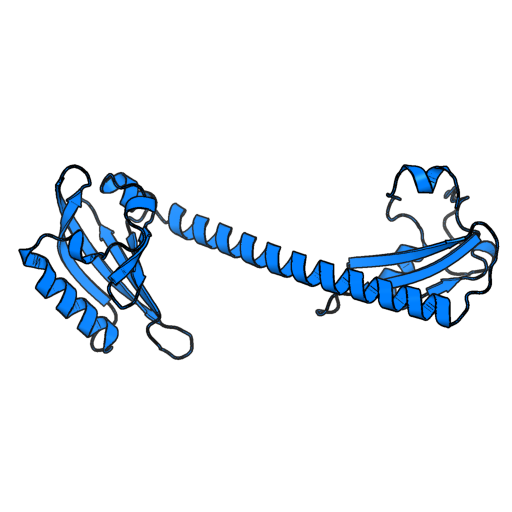 84.69 72 ILE A CA 1
ATOM 515 C C . ILE A 1 72 ? -28.819 2.442 26.256 1.00 84.69 72 ILE A C 1
ATOM 517 O O . ILE A 1 72 ? -29.509 2.079 25.302 1.00 84.69 72 ILE A O 1
ATOM 521 N N . ASP A 1 73 ? -29.318 2.720 27.456 1.00 82.44 73 ASP A N 1
ATOM 522 C CA . ASP A 1 73 ? -30.730 2.623 27.824 1.00 82.44 73 ASP A CA 1
ATOM 523 C C . ASP A 1 73 ? -31.184 3.893 28.563 1.00 82.44 73 ASP A C 1
ATOM 525 O O . ASP A 1 73 ? -30.399 4.532 29.266 1.00 82.44 73 ASP A O 1
ATOM 529 N N . ASP A 1 74 ? -32.444 4.287 28.387 1.00 76.88 74 ASP A N 1
ATOM 530 C CA . ASP A 1 74 ? -33.025 5.500 28.982 1.00 76.88 74 ASP A CA 1
ATOM 531 C C . ASP A 1 74 ? -33.657 5.245 30.361 1.00 76.88 74 ASP A C 1
ATOM 533 O O . ASP A 1 74 ? -34.045 6.192 31.047 1.00 76.88 74 ASP A O 1
ATOM 537 N N . ALA A 1 75 ? -33.663 3.997 30.829 1.00 80.88 75 ALA A N 1
ATOM 538 C CA . ALA A 1 75 ? -33.968 3.617 32.205 1.00 80.88 75 ALA A CA 1
ATOM 539 C C . ALA A 1 75 ? -32.775 2.889 32.859 1.00 80.88 75 ALA A C 1
ATOM 541 O O . ALA A 1 75 ? -32.007 2.233 32.154 1.00 80.88 75 ALA A O 1
ATOM 542 N N . PRO A 1 76 ? -32.616 2.967 34.198 1.00 84.62 76 PRO A N 1
ATOM 543 C CA . PRO A 1 76 ? -31.678 2.112 34.916 1.00 84.62 76 PRO A CA 1
ATOM 544 C C . PRO A 1 76 ? -31.964 0.642 34.629 1.00 84.62 76 PRO A C 1
ATOM 546 O O . PRO A 1 76 ? -33.124 0.215 34.623 1.00 84.62 76 PRO A O 1
ATOM 549 N N . ARG A 1 77 ? -30.910 -0.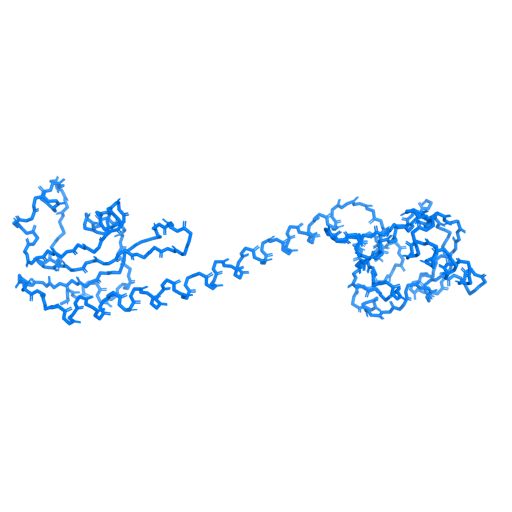134 34.405 1.00 86.94 77 ARG A N 1
ATOM 550 C CA . ARG A 1 77 ? -31.016 -1.514 33.940 1.00 86.94 77 ARG A CA 1
ATOM 551 C C . ARG A 1 77 ? -29.819 -2.321 34.406 1.00 86.94 77 ARG A C 1
ATOM 553 O O . ARG A 1 77 ? -28.702 -1.838 34.351 1.00 86.94 77 ARG A O 1
ATOM 560 N N . VAL A 1 78 ? -30.067 -3.571 34.781 1.00 91.44 78 VAL A N 1
ATOM 561 C CA . VAL A 1 78 ? -29.011 -4.561 35.017 1.00 91.44 78 VAL A CA 1
ATOM 562 C C . VAL A 1 78 ? -28.716 -5.279 33.704 1.00 91.44 78 VAL A C 1
ATOM 564 O O . VAL A 1 78 ? -29.631 -5.838 33.094 1.00 91.44 78 VAL A O 1
ATOM 567 N N . TRP A 1 79 ? -27.458 -5.258 33.273 1.00 92.19 79 TRP A N 1
ATOM 568 C CA . TRP A 1 79 ? -27.000 -5.959 32.071 1.00 92.19 79 TRP A CA 1
ATOM 569 C C . TRP A 1 79 ? -26.707 -7.426 32.387 1.00 92.19 79 TRP A C 1
ATOM 571 O O . TRP A 1 79 ? -26.052 -7.746 33.381 1.00 92.19 79 TRP A O 1
ATOM 581 N N . SER A 1 80 ? -27.198 -8.332 31.549 1.00 95.50 80 SER A N 1
ATOM 582 C CA . SER A 1 80 ? -26.864 -9.754 31.657 1.00 95.50 80 SER A CA 1
ATOM 583 C C . SER A 1 80 ? -25.472 -10.048 31.092 1.00 95.50 80 SER A C 1
ATOM 58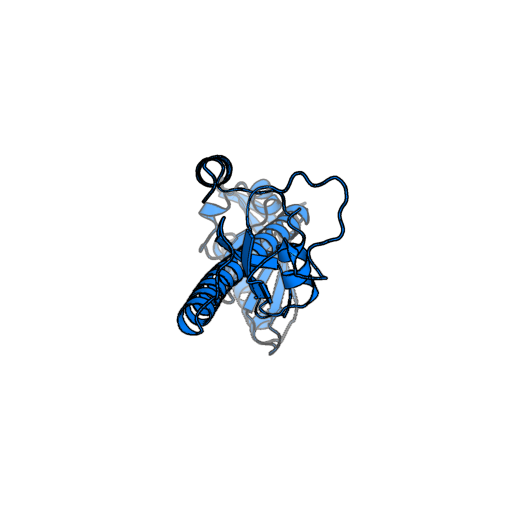5 O O . SER A 1 80 ? -24.949 -9.298 30.268 1.00 95.50 80 SER A O 1
ATOM 587 N N . LEU A 1 81 ? -24.878 -11.168 31.517 1.00 94.38 81 LEU A N 1
ATOM 588 C CA . LEU A 1 81 ? -23.586 -11.617 30.989 1.00 94.38 81 LEU A CA 1
ATOM 589 C C . LEU A 1 81 ? -23.657 -11.876 29.479 1.00 94.38 81 LEU A C 1
ATOM 591 O O . LEU A 1 81 ? -22.778 -11.414 28.763 1.00 94.38 81 LEU A O 1
ATOM 595 N N . ASP A 1 82 ? -24.733 -12.504 28.999 1.00 96.19 82 ASP A N 1
ATOM 596 C CA . ASP A 1 82 ? -24.942 -12.785 27.573 1.00 96.19 82 ASP A CA 1
ATOM 597 C C . ASP A 1 82 ? -25.017 -11.494 26.731 1.00 96.19 82 ASP A C 1
ATOM 599 O O . ASP A 1 82 ? -24.547 -11.449 25.597 1.00 96.19 82 ASP A O 1
ATOM 603 N N . GLU A 1 83 ? -25.595 -10.414 27.271 1.00 95.00 83 GLU A N 1
ATOM 604 C CA . GLU A 1 83 ? -25.651 -9.113 26.587 1.00 95.00 83 GLU A CA 1
ATOM 605 C C . GLU A 1 83 ? -24.283 -8.437 26.509 1.00 95.00 83 GLU A C 1
ATOM 607 O O . GLU A 1 83 ? -23.968 -7.807 25.498 1.00 95.00 83 GLU A O 1
ATOM 612 N N . ILE A 1 84 ? -23.478 -8.564 27.566 1.00 95.00 84 ILE A N 1
ATOM 613 C CA . ILE A 1 84 ? -22.109 -8.044 27.596 1.00 95.00 84 ILE A CA 1
ATOM 614 C C . ILE A 1 84 ? -21.239 -8.843 26.623 1.00 95.00 84 ILE A C 1
ATOM 616 O O . ILE A 1 84 ? -20.552 -8.238 25.805 1.00 95.00 84 ILE A O 1
ATOM 620 N N . GLU A 1 85 ? -21.332 -10.174 26.645 1.00 96.25 85 GLU A N 1
ATOM 621 C CA . GLU A 1 85 ? -20.603 -11.064 25.735 1.00 96.25 85 GLU A CA 1
ATOM 622 C C . GLU A 1 85 ? -20.961 -10.768 24.274 1.00 96.25 85 GLU A C 1
ATOM 624 O O . GLU A 1 85 ? -20.078 -10.557 23.447 1.00 96.25 85 GLU A O 1
ATOM 629 N N . MET A 1 86 ? -22.251 -10.614 23.960 1.00 96.25 86 MET A N 1
ATOM 630 C CA . MET A 1 86 ? -22.702 -10.211 22.624 1.00 96.25 86 MET A CA 1
ATOM 631 C C . MET A 1 86 ? -22.119 -8.855 22.196 1.00 96.25 86 MET A C 1
ATOM 633 O O . MET A 1 86 ? -21.725 -8.671 21.043 1.00 96.25 86 MET A O 1
ATOM 637 N N . LEU A 1 87 ? -22.063 -7.876 23.105 1.00 95.50 87 LEU A N 1
ATOM 638 C CA . LEU A 1 87 ? -21.480 -6.566 22.812 1.00 95.50 87 LEU A CA 1
ATOM 639 C C . LEU A 1 87 ? -19.966 -6.666 22.564 1.00 95.50 87 LEU A C 1
ATOM 641 O O . LEU A 1 87 ? -19.450 -5.990 21.671 1.00 95.50 87 LEU A O 1
ATOM 645 N N . GLU A 1 88 ? -19.271 -7.524 23.310 1.00 95.62 88 GLU A N 1
ATOM 646 C CA . GLU A 1 88 ? -17.846 -7.816 23.134 1.00 95.62 88 GLU A CA 1
ATOM 647 C C . GLU A 1 88 ? -17.562 -8.519 21.801 1.00 95.62 88 GLU A C 1
ATOM 649 O O . GLU A 1 88 ? -16.646 -8.119 21.077 1.00 95.62 88 GLU A O 1
ATOM 654 N N . GLU A 1 89 ? -18.388 -9.489 21.409 1.00 96.88 89 GLU A N 1
ATOM 655 C CA . GLU A 1 89 ? -18.306 -10.149 20.103 1.00 96.88 89 GLU A CA 1
ATOM 656 C C . GLU A 1 89 ? -18.517 -9.158 18.950 1.00 96.88 89 GLU A C 1
ATOM 658 O O . GLU A 1 89 ? -17.746 -9.132 17.983 1.00 96.88 89 GLU A O 1
ATOM 663 N N . LEU A 1 90 ? -19.524 -8.286 19.061 1.00 96.69 90 LEU A N 1
ATOM 664 C CA . LEU A 1 90 ? -19.772 -7.239 18.071 1.00 96.69 90 LEU A CA 1
ATOM 665 C C . LEU A 1 90 ? -18.603 -6.250 17.988 1.00 96.69 90 LEU A C 1
ATOM 667 O O . LEU A 1 90 ? -18.198 -5.873 16.885 1.00 96.69 90 LEU A O 1
ATOM 671 N N . ALA A 1 91 ? -18.030 -5.854 19.126 1.00 95.44 91 ALA A N 1
ATOM 672 C CA . ALA A 1 91 ? -16.850 -4.998 19.170 1.00 95.44 91 ALA A CA 1
ATOM 673 C C . ALA A 1 91 ? -15.653 -5.664 18.475 1.00 95.44 91 ALA A C 1
ATOM 675 O O . ALA A 1 91 ? -15.001 -5.032 17.640 1.00 95.44 91 ALA A O 1
ATOM 676 N N . ALA A 1 92 ? -15.417 -6.954 18.728 1.00 93.94 92 ALA A N 1
ATOM 677 C CA . ALA A 1 92 ? -14.360 -7.723 18.077 1.00 93.94 92 ALA A CA 1
ATOM 678 C C . ALA A 1 92 ? -14.548 -7.795 16.551 1.00 93.94 92 ALA A C 1
ATOM 680 O O . ALA A 1 92 ? -13.592 -7.611 15.792 1.00 93.94 92 ALA A O 1
ATOM 681 N N . MET A 1 93 ? -15.782 -7.987 16.072 1.00 95.31 93 MET A N 1
ATOM 682 C CA . MET A 1 93 ? -16.089 -7.952 14.637 1.00 95.31 93 MET A CA 1
ATOM 683 C C . MET A 1 93 ? -15.815 -6.576 14.018 1.00 95.31 93 MET A C 1
ATOM 685 O O . MET A 1 93 ? -15.286 -6.492 12.906 1.00 95.31 93 MET A O 1
ATOM 689 N N . VAL A 1 94 ? -16.165 -5.495 14.721 1.00 95.06 94 VAL A N 1
ATOM 690 C CA . VAL A 1 94 ? -15.890 -4.123 14.274 1.00 95.06 94 VAL A CA 1
ATOM 691 C C . VAL A 1 94 ? -14.385 -3.881 14.181 1.00 95.06 94 VAL A C 1
ATOM 693 O O . VAL A 1 94 ? -13.925 -3.406 13.143 1.00 95.06 94 VAL A O 1
ATOM 696 N N . VAL A 1 95 ? -13.616 -4.260 15.206 1.00 95.38 95 VAL A N 1
ATOM 697 C CA . VAL A 1 95 ? -12.147 -4.156 15.209 1.00 95.38 95 VAL A CA 1
ATOM 698 C C . VAL A 1 95 ? -11.543 -4.917 14.033 1.00 95.38 95 VAL A C 1
ATOM 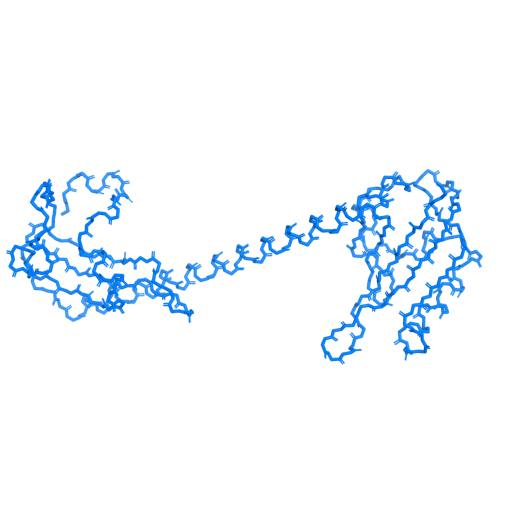700 O O . VAL A 1 95 ? -10.766 -4.340 13.280 1.00 95.38 95 VAL A O 1
ATOM 703 N N . ALA A 1 96 ? -11.959 -6.163 13.790 1.00 93.56 96 ALA A N 1
ATOM 704 C CA . ALA A 1 96 ? -11.441 -6.946 12.669 1.00 93.56 96 ALA A CA 1
ATOM 705 C C . ALA A 1 96 ? -11.665 -6.252 11.310 1.00 93.56 96 ALA A C 1
ATOM 707 O O . ALA A 1 96 ? -10.819 -6.319 10.417 1.00 93.56 96 ALA A O 1
ATOM 708 N N . GLN A 1 97 ? -12.791 -5.552 11.137 1.00 94.25 97 GLN A N 1
ATOM 709 C CA . GLN A 1 97 ? -13.056 -4.769 9.926 1.00 94.25 97 GLN A CA 1
ATOM 710 C C . GLN A 1 97 ? -12.254 -3.464 9.868 1.00 94.25 97 GLN A C 1
ATOM 712 O O . GLN A 1 97 ? -11.882 -3.029 8.773 1.00 94.25 97 GLN A O 1
ATOM 717 N N . LEU A 1 98 ? -11.999 -2.825 11.012 1.00 92.38 98 LEU A N 1
ATOM 718 C CA . LEU A 1 98 ? -11.148 -1.639 11.096 1.00 92.38 98 LEU A CA 1
ATOM 719 C C . LEU A 1 98 ? -9.700 -1.982 10.743 1.00 92.38 98 LEU A C 1
ATOM 721 O O . LEU A 1 98 ? -9.153 -1.334 9.854 1.00 92.38 98 LEU A O 1
ATOM 725 N N . ASP A 1 99 ? -9.140 -3.046 11.318 1.00 92.25 99 ASP A N 1
ATOM 726 C CA . ASP A 1 99 ? -7.776 -3.517 11.046 1.00 92.25 99 ASP A CA 1
ATOM 727 C C . ASP A 1 99 ? -7.555 -3.762 9.545 1.00 92.25 99 ASP A C 1
ATOM 729 O O . ASP A 1 99 ? -6.583 -3.285 8.956 1.00 92.25 99 ASP A O 1
ATOM 733 N N . VAL A 1 100 ? -8.505 -4.427 8.874 1.00 93.19 100 VAL A N 1
ATOM 734 C CA . VAL A 1 100 ? -8.438 -4.656 7.419 1.00 93.19 100 VAL A CA 1
ATOM 735 C C . VAL A 1 100 ? -8.411 -3.341 6.636 1.00 93.19 100 VAL A C 1
ATOM 737 O O . VAL A 1 100 ? -7.666 -3.213 5.661 1.00 93.19 100 VAL A O 1
ATOM 740 N N . ARG A 1 101 ? -9.218 -2.351 7.033 1.00 92.12 101 ARG A N 1
ATOM 741 C CA . ARG A 1 101 ? -9.279 -1.048 6.351 1.00 92.12 101 ARG A CA 1
ATOM 742 C C . ARG A 1 101 ? -8.037 -0.203 6.605 1.00 92.12 101 ARG A C 1
ATOM 744 O O . ARG A 1 101 ? -7.585 0.457 5.672 1.00 92.12 101 ARG A O 1
ATOM 751 N N . ILE A 1 102 ? -7.501 -0.228 7.823 1.00 88.94 102 ILE A N 1
ATOM 752 C CA . ILE A 1 102 ? -6.264 0.468 8.195 1.00 88.94 102 ILE A CA 1
ATOM 753 C C . ILE A 1 102 ? -5.110 -0.091 7.363 1.00 88.94 102 ILE A C 1
ATOM 755 O O . ILE A 1 102 ? -4.502 0.656 6.602 1.00 88.94 102 ILE A O 1
ATOM 759 N N . ALA A 1 103 ? -4.915 -1.413 7.367 1.00 89.44 103 ALA A N 1
ATOM 760 C CA . ALA A 1 103 ? -3.862 -2.060 6.586 1.00 89.44 103 ALA A CA 1
ATOM 761 C C . ALA A 1 103 ? -3.993 -1.797 5.072 1.00 89.44 103 ALA A C 1
ATOM 763 O O . ALA A 1 103 ? -3.000 -1.591 4.369 1.00 89.44 103 ALA A O 1
ATOM 764 N N . ALA A 1 104 ? -5.221 -1.786 4.541 1.00 89.94 104 ALA A N 1
ATOM 765 C CA . ALA A 1 104 ? -5.459 -1.448 3.139 1.00 89.94 104 ALA A CA 1
ATOM 766 C C . ALA A 1 104 ? -5.066 0.003 2.820 1.00 89.94 104 ALA A C 1
ATOM 768 O O . ALA A 1 104 ? -4.506 0.265 1.753 1.00 89.94 104 ALA A O 1
ATOM 769 N N . ARG A 1 105 ? -5.340 0.933 3.740 1.00 90.31 105 ARG A N 1
ATOM 770 C CA . ARG A 1 105 ? -5.034 2.353 3.574 1.00 90.31 105 ARG A CA 1
ATOM 771 C C . ARG A 1 105 ? -3.545 2.636 3.692 1.00 90.31 105 ARG A C 1
ATOM 773 O O . ARG A 1 105 ? -3.006 3.287 2.811 1.00 90.31 105 ARG A O 1
ATOM 780 N N . GLU A 1 106 ? -2.868 2.054 4.675 1.00 87.94 106 GLU A N 1
ATOM 781 C CA . GLU A 1 106 ? -1.409 2.138 4.805 1.00 87.94 106 GLU A CA 1
ATOM 782 C C . GLU A 1 106 ? -0.694 1.619 3.556 1.00 87.94 106 GLU A C 1
ATOM 784 O O . GLU A 1 106 ? 0.255 2.230 3.062 1.00 87.94 106 GLU A O 1
ATOM 789 N N . ARG A 1 107 ? -1.174 0.500 2.998 1.00 87.31 107 ARG A N 1
ATOM 790 C CA . ARG A 1 107 ? -0.642 -0.039 1.746 1.00 87.31 107 ARG A CA 1
ATOM 791 C C . ARG A 1 107 ? -0.840 0.931 0.583 1.00 87.31 107 ARG A C 1
ATOM 793 O O . ARG A 1 107 ? 0.072 1.091 -0.224 1.00 87.31 107 ARG A O 1
ATOM 800 N N . GLN A 1 108 ? -2.015 1.546 0.486 1.00 85.00 108 GLN A N 1
ATOM 801 C CA . GLN A 1 108 ? -2.297 2.530 -0.552 1.00 85.00 108 GLN A CA 1
ATOM 802 C C . GLN A 1 108 ? -1.418 3.778 -0.394 1.00 85.00 108 GLN A C 1
ATOM 804 O O . GLN A 1 108 ? -0.818 4.212 -1.372 1.00 85.00 108 GLN A O 1
ATOM 809 N N . ASP A 1 109 ? -1.280 4.301 0.824 1.00 85.50 109 ASP A N 1
ATOM 810 C CA . ASP A 1 109 ? -0.448 5.469 1.118 1.00 85.50 109 ASP A CA 1
ATOM 811 C C . ASP A 1 109 ? 1.025 5.187 0.785 1.00 85.50 109 ASP A C 1
ATOM 813 O O . ASP A 1 109 ? 1.701 6.018 0.177 1.00 85.50 109 ASP A O 1
ATOM 817 N N . LEU A 1 110 ? 1.522 3.985 1.099 1.00 81.38 110 LEU A N 1
ATOM 818 C CA . LEU A 1 110 ? 2.861 3.557 0.697 1.00 81.38 110 LEU A CA 1
ATOM 819 C C . LEU A 1 110 ? 2.999 3.471 -0.828 1.00 81.38 110 LEU A C 1
ATOM 821 O O . LEU A 1 110 ? 3.998 3.942 -1.371 1.00 81.38 110 LEU A O 1
ATOM 825 N N . ASP A 1 111 ? 2.025 2.890 -1.529 1.00 80.50 111 ASP A N 1
ATOM 826 C CA . ASP A 1 111 ? 2.035 2.803 -2.994 1.00 80.50 111 ASP A CA 1
ATOM 827 C C . ASP A 1 111 ? 2.015 4.199 -3.647 1.00 80.50 111 ASP A C 1
ATOM 829 O O . ASP A 1 111 ? 2.711 4.420 -4.647 1.00 80.50 111 ASP A O 1
ATOM 833 N N . ASP A 1 112 ? 1.278 5.149 -3.069 1.00 82.69 112 ASP A N 1
ATOM 834 C CA . ASP A 1 112 ? 1.210 6.543 -3.510 1.00 82.69 112 ASP A CA 1
ATOM 835 C C . ASP A 1 112 ? 2.522 7.288 -3.235 1.00 82.69 112 ASP A C 1
ATOM 837 O O . ASP A 1 112 ? 3.035 7.971 -4.125 1.00 82.69 112 ASP A O 1
ATOM 841 N N . VAL A 1 113 ? 3.133 7.099 -2.060 1.00 78.75 113 VAL A N 1
ATOM 842 C CA . VAL A 1 113 ? 4.466 7.640 -1.744 1.00 78.75 113 VAL A CA 1
ATOM 843 C C . VAL A 1 113 ? 5.520 7.058 -2.679 1.00 78.75 113 VAL A C 1
ATOM 845 O O . VAL A 1 113 ? 6.313 7.805 -3.249 1.00 78.75 113 VAL A O 1
ATOM 848 N N . LEU A 1 114 ? 5.525 5.740 -2.893 1.00 77.44 114 LEU A N 1
ATOM 849 C CA . LEU A 1 114 ? 6.431 5.096 -3.840 1.00 77.44 114 LEU A CA 1
ATOM 850 C C . LEU A 1 114 ? 6.226 5.671 -5.239 1.00 77.44 114 LEU A C 1
ATOM 852 O O . LEU A 1 114 ? 7.196 6.022 -5.901 1.00 77.44 114 LEU A O 1
ATOM 856 N N . ARG A 1 115 ? 4.981 5.828 -5.692 1.00 74.19 115 ARG A N 1
ATOM 857 C CA . ARG A 1 115 ? 4.695 6.459 -6.981 1.00 74.19 115 ARG A CA 1
ATOM 858 C C . ARG A 1 115 ? 5.236 7.887 -7.043 1.00 74.19 115 ARG A C 1
ATOM 860 O O . ARG A 1 115 ? 5.914 8.217 -8.011 1.00 74.19 115 ARG A O 1
ATOM 867 N N . ALA A 1 116 ? 5.006 8.692 -6.011 1.00 77.62 116 ALA A N 1
ATOM 868 C CA . ALA A 1 116 ? 5.498 10.061 -5.937 1.00 77.62 116 ALA A CA 1
ATOM 869 C C . ALA A 1 116 ? 7.032 10.122 -5.980 1.00 77.62 116 ALA A C 1
ATOM 871 O O . ALA A 1 116 ? 7.579 10.893 -6.759 1.00 77.62 116 ALA A O 1
ATOM 872 N N . VAL A 1 117 ? 7.736 9.277 -5.220 1.00 75.25 117 VAL A N 1
ATOM 873 C CA . VAL A 1 117 ? 9.209 9.206 -5.226 1.00 75.25 117 VAL A CA 1
ATOM 874 C C . VAL A 1 117 ? 9.737 8.767 -6.593 1.00 75.25 117 VAL A C 1
ATOM 876 O O . VAL A 1 117 ? 10.697 9.345 -7.106 1.00 75.25 117 VAL A O 1
ATOM 879 N N . PHE A 1 118 ? 9.102 7.768 -7.209 1.00 75.19 118 PHE A N 1
ATOM 880 C CA . PHE A 1 118 ? 9.464 7.306 -8.548 1.00 75.19 118 PHE A CA 1
ATOM 881 C C . PHE A 1 118 ? 9.287 8.422 -9.596 1.00 75.19 118 PHE A C 1
ATOM 883 O O . PHE A 1 118 ? 10.206 8.665 -10.385 1.00 75.19 118 PHE A O 1
ATOM 890 N N . ASP A 1 119 ? 8.149 9.123 -9.580 1.00 71.06 119 ASP A N 1
ATOM 891 C CA . ASP A 1 119 ? 7.800 10.150 -10.570 1.00 71.06 119 ASP A CA 1
ATOM 892 C C . ASP A 1 119 ? 8.538 11.488 -10.337 1.00 71.06 119 ASP A C 1
ATOM 894 O O . ASP A 1 119 ? 8.891 12.165 -11.302 1.00 71.06 119 ASP A O 1
ATOM 898 N N . GLN A 1 120 ? 8.856 11.854 -9.088 1.00 71.88 120 GLN A N 1
ATOM 899 C CA . GLN A 1 120 ? 9.570 13.098 -8.745 1.00 71.88 120 GLN A CA 1
ATOM 900 C C . GLN A 1 120 ? 11.096 13.011 -8.872 1.00 71.88 120 GLN A C 1
ATOM 902 O O . GLN A 1 120 ? 11.772 14.034 -8.783 1.00 71.88 120 GLN A O 1
ATOM 907 N N . SER A 1 121 ? 11.660 11.825 -9.115 1.00 72.31 121 SER A N 1
ATOM 908 C CA . SER A 1 121 ? 13.113 11.626 -9.251 1.00 72.31 121 SER A CA 1
ATOM 909 C C . SER A 1 121 ? 13.782 12.486 -10.339 1.00 72.31 121 SER A C 1
ATOM 911 O O . SER A 1 121 ? 15.008 12.573 -10.382 1.00 72.31 121 SER A O 1
ATOM 913 N N . GLY A 1 122 ? 13.003 13.063 -11.266 1.00 79.31 122 GLY A N 1
ATOM 914 C CA . GLY A 1 122 ? 13.501 13.801 -12.431 1.00 79.31 122 GLY A CA 1
ATOM 915 C C . GLY A 1 122 ? 14.298 12.939 -13.420 1.00 79.31 122 GLY A C 1
ATOM 916 O O . GLY A 1 122 ? 14.736 13.437 -14.456 1.00 79.31 122 GLY A O 1
ATOM 917 N N . ALA A 1 123 ? 14.474 11.648 -13.129 1.00 85.69 123 ALA A N 1
ATOM 918 C CA . ALA A 1 123 ? 15.279 10.718 -13.897 1.00 85.69 123 ALA A CA 1
ATOM 919 C C . ALA A 1 123 ? 14.400 9.904 -14.853 1.00 85.69 123 ALA A C 1
ATOM 921 O O . ALA A 1 123 ? 13.348 9.380 -14.477 1.00 85.69 123 ALA A O 1
ATOM 922 N N . ALA A 1 124 ? 14.849 9.747 -16.098 1.00 91.44 124 ALA A N 1
ATOM 923 C CA . ALA A 1 124 ? 14.244 8.796 -17.020 1.00 91.44 124 ALA A CA 1
ATOM 924 C C . ALA A 1 124 ? 14.725 7.389 -16.653 1.00 91.44 124 ALA A C 1
ATOM 926 O O . ALA A 1 124 ? 15.911 7.094 -16.760 1.00 91.44 124 ALA A O 1
ATOM 927 N N . PHE A 1 125 ? 13.834 6.512 -16.199 1.00 91.44 125 PHE A N 1
ATOM 928 C CA . PHE A 1 125 ? 14.177 5.120 -15.934 1.00 91.44 125 PHE A CA 1
ATOM 929 C C . PHE A 1 125 ? 12.980 4.187 -16.112 1.00 91.44 125 PHE A C 1
ATOM 931 O O . PHE A 1 125 ? 11.822 4.605 -16.103 1.00 91.44 125 PHE A O 1
ATOM 938 N N . VAL A 1 126 ? 13.272 2.894 -16.227 1.00 92.06 126 VAL A N 1
ATOM 939 C CA . VAL A 1 126 ? 12.282 1.817 -16.167 1.00 92.06 126 VAL A CA 1
ATOM 940 C C . VAL A 1 126 ? 12.654 0.812 -15.086 1.00 92.06 126 VAL A C 1
ATOM 942 O O . VAL A 1 126 ? 13.828 0.509 -14.869 1.00 92.06 126 VAL A O 1
ATOM 945 N N . LEU A 1 127 ? 11.639 0.275 -14.419 1.00 91.12 127 LEU A N 1
ATOM 946 C CA . LEU A 1 127 ? 11.745 -0.872 -13.529 1.00 91.12 127 LEU A CA 1
ATOM 947 C C . LEU A 1 127 ? 11.302 -2.118 -14.293 1.00 91.12 127 LEU A C 1
ATOM 949 O O . LEU A 1 127 ? 10.218 -2.135 -14.875 1.00 91.12 127 LEU A O 1
ATOM 953 N N . CYS A 1 128 ? 12.119 -3.163 -14.270 1.00 92.56 128 CYS A N 1
ATOM 954 C CA . CYS A 1 128 ? 11.905 -4.404 -15.002 1.00 92.56 128 CYS A CA 1
ATOM 955 C C . CYS A 1 128 ? 11.976 -5.628 -14.083 1.00 92.56 128 CYS A C 1
ATOM 957 O O . CYS A 1 128 ? 12.619 -5.603 -13.031 1.00 92.56 128 CYS A O 1
ATOM 959 N N . THR A 1 129 ? 11.371 -6.733 -14.519 1.00 92.81 129 THR A N 1
ATOM 960 C CA . THR A 1 129 ? 11.652 -8.066 -13.971 1.00 92.81 129 THR A CA 1
ATOM 961 C C . THR A 1 129 ? 13.091 -8.488 -14.293 1.00 92.81 129 THR A C 1
ATOM 963 O O . THR A 1 129 ? 13.762 -7.886 -15.134 1.00 92.81 129 THR A O 1
ATOM 966 N N . THR A 1 130 ? 13.569 -9.570 -13.678 1.00 89.88 130 THR A N 1
ATOM 967 C CA . THR A 1 130 ? 14.876 -10.188 -13.984 1.00 89.88 130 THR A CA 1
ATOM 968 C C . THR A 1 130 ? 14.983 -10.700 -15.431 1.00 89.88 130 THR A C 1
ATOM 970 O O . THR A 1 130 ? 16.077 -10.795 -15.991 1.00 89.88 130 THR A O 1
ATOM 973 N N . GLU A 1 131 ? 13.849 -10.960 -16.080 1.00 89.06 131 GLU A N 1
ATOM 974 C CA . GLU A 1 131 ? 13.745 -11.308 -17.505 1.00 89.06 131 GLU A CA 1
ATOM 975 C C . GLU A 1 131 ? 13.786 -10.079 -18.433 1.00 89.06 131 GLU A C 1
ATOM 977 O O . GLU A 1 131 ? 13.896 -10.218 -19.652 1.00 89.06 131 GLU A O 1
ATOM 982 N N . GLY A 1 132 ? 13.735 -8.866 -17.873 1.00 89.00 132 GLY A N 1
ATOM 983 C CA . GLY A 1 132 ? 13.762 -7.610 -18.623 1.00 89.00 132 GLY A CA 1
ATOM 984 C C . GLY A 1 132 ? 12.386 -7.102 -19.060 1.00 89.00 132 GLY A C 1
ATOM 985 O O . GLY A 1 132 ? 12.322 -6.174 -19.863 1.00 89.00 132 GLY A O 1
ATOM 986 N N . ASN A 1 133 ? 11.288 -7.669 -18.552 1.00 93.12 133 ASN A N 1
ATOM 987 C CA . ASN A 1 133 ? 9.941 -7.178 -18.854 1.00 93.12 133 ASN A CA 1
ATOM 988 C C . ASN A 1 133 ? 9.636 -5.950 -17.994 1.00 93.12 133 ASN A C 1
ATOM 990 O O . ASN A 1 133 ? 9.795 -5.994 -16.774 1.00 93.12 133 ASN A O 1
ATOM 994 N N . ILE A 1 134 ? 9.206 -4.857 -18.620 1.00 93.69 134 ILE A N 1
ATOM 995 C CA . ILE A 1 134 ? 8.965 -3.581 -17.949 1.00 93.69 134 ILE A CA 1
ATOM 996 C C . ILE A 1 134 ? 7.745 -3.713 -17.034 1.00 93.69 134 ILE A C 1
ATOM 998 O O . ILE A 1 134 ? 6.634 -4.005 -17.473 1.00 93.69 134 ILE A O 1
ATOM 1002 N N . LEU A 1 135 ? 7.952 -3.462 -15.747 1.00 90.94 135 LEU A N 1
ATOM 1003 C CA . LEU A 1 135 ? 6.899 -3.363 -14.742 1.00 90.94 135 LEU A CA 1
ATOM 1004 C C . LEU A 1 135 ? 6.341 -1.941 -14.677 1.00 90.94 135 LEU A C 1
ATOM 1006 O O . LEU A 1 135 ? 5.129 -1.756 -14.552 1.00 90.94 135 LEU A O 1
ATOM 1010 N N . ARG A 1 136 ? 7.228 -0.942 -14.767 1.00 89.25 136 ARG A N 1
ATOM 1011 C CA . ARG A 1 136 ? 6.889 0.483 -14.684 1.00 89.25 136 ARG A CA 1
ATOM 1012 C C . ARG A 1 136 ? 7.941 1.336 -15.397 1.00 89.25 136 ARG A C 1
ATOM 1014 O O . ARG A 1 136 ? 9.112 0.970 -15.423 1.00 89.25 136 ARG A O 1
ATOM 1021 N N . ALA A 1 137 ? 7.523 2.479 -15.927 1.00 91.12 137 ALA A N 1
ATOM 1022 C CA . ALA A 1 137 ? 8.387 3.519 -16.479 1.00 91.12 137 ALA A CA 1
ATOM 1023 C C . ALA A 1 137 ? 8.132 4.835 -15.734 1.00 91.12 137 ALA A C 1
ATOM 1025 O O . ALA A 1 137 ? 6.985 5.093 -15.364 1.00 91.12 137 ALA A O 1
ATOM 1026 N N . SER A 1 138 ? 9.177 5.628 -15.484 1.00 91.12 138 SER A N 1
ATOM 1027 C CA . SER A 1 138 ? 9.024 6.955 -14.878 1.00 91.12 138 SER A CA 1
ATOM 1028 C C . SER A 1 138 ? 8.396 7.937 -15.869 1.00 91.12 138 SER A C 1
ATOM 1030 O O . SER A 1 138 ? 8.591 7.810 -17.081 1.00 91.12 138 SER A O 1
ATOM 1032 N N . ALA A 1 139 ? 7.686 8.951 -15.363 1.00 89.12 139 ALA A N 1
ATOM 1033 C CA . ALA A 1 139 ? 7.109 10.006 -16.202 1.00 89.12 139 ALA A CA 1
ATOM 1034 C C . ALA A 1 139 ? 8.157 10.644 -17.132 1.00 89.12 139 ALA A C 1
ATOM 1036 O O . ALA A 1 139 ? 7.946 10.743 -18.337 1.00 89.12 139 ALA A O 1
ATOM 1037 N N . ARG A 1 140 ? 9.357 10.937 -16.611 1.00 91.44 140 ARG A N 1
ATOM 1038 C CA . ARG A 1 140 ? 10.452 11.506 -17.409 1.00 91.44 140 ARG A CA 1
ATOM 1039 C C . ARG A 1 140 ? 10.888 10.603 -18.567 1.00 91.44 140 ARG A C 1
ATOM 1041 O O . ARG A 1 140 ? 11.250 11.118 -19.620 1.00 91.44 140 ARG A O 1
ATOM 1048 N N . PHE A 1 141 ? 10.878 9.280 -18.386 1.00 92.50 141 PHE A N 1
ATOM 1049 C CA . PHE A 1 141 ? 11.197 8.334 -19.460 1.00 92.50 141 PHE A CA 1
ATOM 1050 C C . PHE A 1 141 ? 10.130 8.359 -20.555 1.00 92.50 141 PHE A C 1
ATOM 1052 O O . PHE A 1 141 ? 10.463 8.435 -21.738 1.00 92.50 141 PHE A O 1
ATOM 1059 N N . CYS A 1 142 ? 8.861 8.326 -20.147 1.00 92.38 142 CYS A N 1
ATOM 1060 C CA . CYS A 1 142 ? 7.713 8.429 -21.040 1.00 92.38 142 CYS A CA 1
ATOM 1061 C C . CYS A 1 142 ? 7.760 9.726 -21.858 1.00 92.38 142 CYS A C 1
ATOM 1063 O O . CYS A 1 142 ? 7.710 9.662 -23.083 1.00 92.38 142 CYS A O 1
ATOM 1065 N N . ASP A 1 143 ? 7.972 10.870 -21.205 1.00 91.50 143 ASP A N 1
ATOM 1066 C CA . ASP A 1 143 ? 8.051 12.180 -21.859 1.00 91.50 143 ASP A CA 1
ATOM 1067 C C . ASP A 1 143 ? 9.237 12.276 -22.826 1.00 91.50 143 ASP A C 1
ATOM 1069 O O . ASP A 1 143 ? 9.116 12.812 -23.925 1.00 91.50 143 ASP A O 1
ATOM 1073 N N . ALA A 1 144 ? 10.401 11.752 -22.431 1.00 91.31 144 ALA A N 1
ATOM 1074 C CA . ALA A 1 144 ? 11.617 11.846 -23.230 1.00 91.31 144 ALA A CA 1
ATOM 1075 C C . ALA A 1 144 ? 11.602 10.937 -24.472 1.00 91.31 144 ALA A C 1
ATOM 1077 O O . ALA A 1 144 ? 12.161 11.302 -25.507 1.00 91.31 144 ALA A O 1
ATOM 1078 N N . LEU A 1 145 ? 10.982 9.755 -24.375 1.00 92.62 145 LEU A N 1
ATOM 1079 C CA . LEU A 1 145 ? 10.907 8.780 -25.471 1.00 92.62 145 LEU A CA 1
ATOM 1080 C C . LEU A 1 145 ? 9.531 8.714 -26.160 1.00 92.62 145 LEU A C 1
ATOM 1082 O O . LEU A 1 145 ? 9.354 7.921 -27.086 1.00 92.62 145 LEU A O 1
ATOM 1086 N N . GLY A 1 146 ? 8.573 9.541 -25.740 1.00 93.88 146 GLY A N 1
ATOM 1087 C CA . GLY A 1 146 ? 7.250 9.680 -26.352 1.00 93.88 146 GLY A CA 1
ATOM 1088 C C . GLY A 1 146 ? 6.300 8.502 -26.118 1.00 93.88 146 GLY A C 1
ATOM 1089 O O . GLY A 1 146 ? 5.355 8.326 -26.884 1.00 93.88 146 GLY A O 1
ATOM 1090 N N . TYR A 1 147 ? 6.549 7.663 -25.110 1.00 94.06 147 TYR A N 1
ATOM 1091 C CA . TYR A 1 147 ? 5.704 6.501 -24.825 1.00 94.06 147 TYR A CA 1
ATOM 1092 C C . TYR A 1 147 ? 4.655 6.797 -23.766 1.00 94.06 147 TYR A C 1
ATOM 1094 O O . TYR A 1 147 ? 4.940 7.438 -22.762 1.00 94.06 147 TYR A O 1
ATOM 1102 N N . ASP A 1 148 ? 3.481 6.194 -23.923 1.00 91.81 148 ASP A N 1
ATOM 1103 C CA . ASP A 1 148 ? 2.548 6.044 -22.815 1.00 91.81 148 ASP A CA 1
ATOM 1104 C C . ASP A 1 148 ? 2.996 4.906 -21.879 1.00 91.81 148 ASP A C 1
ATOM 1106 O O . ASP A 1 148 ? 3.407 3.827 -22.328 1.00 91.81 148 ASP A O 1
ATOM 1110 N N . ALA A 1 149 ? 2.887 5.122 -20.567 1.00 87.88 149 ALA A N 1
ATOM 1111 C CA . ALA A 1 149 ? 3.304 4.142 -19.566 1.00 87.88 149 ALA A CA 1
ATOM 1112 C C . ALA A 1 149 ? 2.553 2.802 -19.691 1.00 87.88 149 ALA A C 1
ATOM 1114 O O . ALA A 1 149 ? 3.133 1.743 -19.430 1.00 87.88 149 ALA A O 1
ATOM 1115 N N . SER A 1 150 ? 1.283 2.816 -20.115 1.00 89.19 150 SER A N 1
ATOM 1116 C CA . SER A 1 150 ? 0.489 1.598 -20.309 1.00 89.19 150 SER A CA 1
ATOM 1117 C C . SER A 1 150 ? 0.981 0.765 -21.495 1.00 89.19 150 SER A C 1
ATOM 1119 O O . SER A 1 150 ? 1.001 -0.461 -21.405 1.00 89.19 150 SER A O 1
ATOM 1121 N N . ALA A 1 151 ? 1.479 1.408 -22.556 1.00 91.25 151 ALA A N 1
ATOM 1122 C CA . ALA A 1 151 ? 2.024 0.736 -23.737 1.00 91.25 151 ALA A CA 1
ATOM 1123 C C . ALA A 1 151 ? 3.383 0.058 -23.479 1.00 91.25 151 ALA A C 1
ATOM 1125 O O . ALA A 1 151 ? 3.801 -0.826 -24.237 1.00 91.25 151 ALA A O 1
ATOM 1126 N N . LEU A 1 152 ? 4.083 0.483 -22.423 1.00 92.56 152 LEU A N 1
ATOM 1127 C CA . LEU A 1 152 ? 5.361 -0.087 -21.998 1.00 92.56 152 LEU A CA 1
ATOM 1128 C C . LEU A 1 152 ? 5.195 -1.275 -21.049 1.00 92.56 152 LEU A C 1
ATOM 1130 O O . LEU A 1 152 ? 6.072 -2.135 -21.003 1.00 92.56 152 LEU A O 1
ATOM 1134 N N . ARG A 1 153 ? 4.096 -1.353 -20.294 1.00 93.31 153 ARG A N 1
ATOM 1135 C CA . ARG A 1 153 ? 3.904 -2.396 -19.281 1.00 93.31 153 ARG A CA 1
ATOM 1136 C C . ARG A 1 153 ? 3.891 -3.791 -19.917 1.00 93.31 153 ARG A C 1
ATOM 1138 O O . ARG A 1 153 ? 3.149 -4.057 -20.854 1.00 93.31 153 ARG A O 1
ATOM 1145 N N . GLY A 1 154 ? 4.730 -4.687 -19.402 1.00 91.94 154 GLY A N 1
ATOM 1146 C CA . GLY A 1 154 ? 4.915 -6.051 -19.904 1.00 91.94 154 GLY A CA 1
ATOM 1147 C C . GLY A 1 154 ? 5.807 -6.165 -21.146 1.00 91.94 154 GLY A C 1
ATOM 1148 O O . GLY A 1 154 ? 6.239 -7.268 -21.473 1.00 91.94 154 GLY A O 1
ATOM 1149 N N . ARG A 1 155 ? 6.145 -5.057 -21.819 1.00 93.81 155 ARG A N 1
ATOM 1150 C CA . ARG A 1 155 ? 7.072 -5.067 -22.957 1.00 93.81 155 ARG A CA 1
ATOM 1151 C C . ARG A 1 155 ? 8.488 -5.370 -22.473 1.00 93.81 155 ARG A C 1
ATOM 1153 O O . ARG A 1 155 ? 8.910 -4.885 -21.426 1.00 93.81 155 ARG A O 1
ATOM 1160 N N . ASN A 1 156 ? 9.256 -6.125 -23.251 1.00 90.75 156 ASN A N 1
ATOM 1161 C CA . ASN A 1 156 ? 10.660 -6.358 -22.929 1.00 90.75 156 ASN A CA 1
ATOM 1162 C C . ASN A 1 156 ? 11.506 -5.102 -23.209 1.00 90.75 156 ASN A C 1
ATOM 1164 O O . ASN A 1 156 ? 11.483 -4.577 -24.325 1.00 90.75 156 ASN A O 1
ATOM 1168 N N . ALA A 1 157 ? 12.279 -4.637 -22.228 1.00 90.44 157 ALA A N 1
ATOM 1169 C CA . ALA A 1 157 ? 13.101 -3.432 -22.334 1.00 90.44 157 ALA A CA 1
ATOM 1170 C C . ALA A 1 157 ? 14.170 -3.521 -23.437 1.00 90.44 157 ALA A C 1
ATOM 1172 O O . ALA A 1 157 ? 14.523 -2.502 -24.027 1.00 90.44 157 ALA A O 1
ATOM 1173 N N . ALA A 1 158 ? 14.642 -4.726 -23.784 1.00 87.62 158 ALA A N 1
ATOM 1174 C CA . ALA A 1 158 ? 15.596 -4.908 -24.877 1.00 87.62 158 ALA A CA 1
ATOM 1175 C C . ALA A 1 158 ? 15.006 -4.525 -26.246 1.00 87.62 158 ALA A C 1
ATOM 1177 O O . ALA A 1 158 ? 15.745 -4.090 -27.122 1.00 87.62 158 ALA A O 1
ATOM 1178 N N . SER A 1 159 ? 13.679 -4.607 -26.420 1.00 88.56 159 SER A N 1
ATOM 1179 C CA . SER A 1 159 ? 13.004 -4.192 -27.664 1.00 88.56 159 SER A CA 1
ATOM 1180 C C . SER A 1 159 ? 13.043 -2.681 -27.916 1.00 88.56 159 SER A C 1
ATOM 1182 O O . SER A 1 159 ? 12.794 -2.234 -29.035 1.00 88.56 159 SER A O 1
ATOM 1184 N N . LEU A 1 160 ? 13.343 -1.894 -26.878 1.00 90.38 160 LEU A N 1
ATOM 1185 C CA . LEU A 1 160 ? 13.513 -0.447 -26.976 1.00 90.38 160 LEU A CA 1
ATOM 1186 C C . LEU A 1 160 ? 14.949 -0.061 -27.342 1.00 90.38 160 LEU A C 1
ATOM 1188 O O . LEU A 1 160 ? 15.208 1.118 -27.545 1.00 90.38 160 LEU A O 1
ATOM 1192 N N . ARG A 1 161 ? 15.883 -1.014 -27.416 1.00 90.88 161 ARG A N 1
ATOM 1193 C CA . ARG A 1 161 ? 17.272 -0.764 -27.817 1.00 90.88 161 ARG A CA 1
ATOM 1194 C C . ARG A 1 161 ? 17.451 -0.974 -29.315 1.00 90.88 161 ARG A C 1
ATOM 1196 O O . ARG A 1 161 ? 16.667 -1.681 -29.950 1.00 90.88 161 ARG A O 1
ATOM 1203 N N . HIS A 1 162 ? 18.503 -0.385 -29.874 1.00 91.94 162 HIS A N 1
ATOM 1204 C CA . HIS A 1 162 ? 18.898 -0.677 -31.247 1.00 91.94 162 HIS A CA 1
ATOM 1205 C C . HIS A 1 162 ? 19.208 -2.179 -31.416 1.00 91.94 162 HIS A C 1
ATOM 1207 O O . HIS A 1 162 ? 19.870 -2.743 -30.541 1.00 91.94 162 HIS A O 1
ATOM 1213 N N . PRO A 1 163 ? 18.776 -2.837 -32.514 1.00 90.00 163 PRO A N 1
ATOM 1214 C CA . PRO A 1 163 ? 18.951 -4.280 -32.712 1.00 90.00 163 PRO A CA 1
ATOM 1215 C C . PRO A 1 163 ? 20.388 -4.778 -32.515 1.00 90.00 163 PRO A C 1
ATOM 1217 O O . PRO A 1 163 ? 20.606 -5.777 -31.831 1.00 90.00 163 PRO A O 1
ATOM 1220 N N . ASP A 1 164 ? 21.363 -4.032 -33.034 1.00 90.62 164 ASP A N 1
ATOM 1221 C CA . ASP A 1 164 ? 22.792 -4.364 -32.931 1.00 90.62 164 ASP A CA 1
ATOM 1222 C C . ASP A 1 164 ? 23.319 -4.362 -31.483 1.00 90.62 164 ASP A C 1
ATOM 1224 O O . ASP A 1 164 ? 24.331 -4.988 -31.179 1.00 90.62 164 ASP A O 1
ATOM 1228 N N . GLU A 1 165 ? 22.618 -3.686 -30.571 1.00 88.62 165 GLU A N 1
ATOM 1229 C CA . GLU A 1 165 ? 23.023 -3.469 -29.177 1.00 88.62 165 GLU A CA 1
ATOM 1230 C C . GLU A 1 165 ? 22.286 -4.414 -28.202 1.00 88.62 165 GLU A C 1
ATOM 1232 O O . GLU A 1 165 ? 22.546 -4.410 -26.995 1.00 88.62 165 GLU A O 1
ATOM 1237 N N . ILE A 1 166 ? 21.356 -5.246 -28.696 1.00 86.31 166 ILE A N 1
ATOM 1238 C CA . ILE A 1 166 ? 20.550 -6.162 -27.867 1.00 86.31 166 ILE A CA 1
ATOM 1239 C C . ILE A 1 166 ? 21.421 -7.249 -27.230 1.00 86.31 166 ILE A C 1
ATOM 1241 O O . ILE A 1 166 ? 21.278 -7.544 -26.042 1.00 86.31 166 ILE A O 1
ATOM 1245 N N . THR A 1 167 ? 22.338 -7.840 -27.997 1.00 87.62 167 THR A N 1
ATOM 1246 C CA . THR A 1 167 ? 23.211 -8.928 -27.523 1.00 87.62 167 THR A CA 1
ATOM 1247 C C . THR A 1 167 ? 24.086 -8.474 -26.354 1.00 87.62 167 THR A C 1
ATOM 1249 O O . THR A 1 167 ? 24.264 -9.208 -25.379 1.00 87.62 167 THR A O 1
ATOM 1252 N N . GLU A 1 168 ? 24.606 -7.248 -26.417 1.00 85.69 168 GLU A N 1
ATOM 1253 C CA . GLU A 1 168 ? 25.386 -6.655 -25.332 1.00 85.69 168 GLU A CA 1
ATOM 1254 C C . GLU A 1 168 ? 24.524 -6.418 -24.086 1.00 85.69 168 GLU A C 1
ATOM 1256 O O . GLU A 1 168 ? 24.919 -6.801 -22.985 1.00 85.69 168 GLU A O 1
ATOM 1261 N N . ALA A 1 169 ? 23.304 -5.900 -24.256 1.00 83.88 169 ALA A N 1
ATOM 1262 C CA . ALA A 1 169 ? 22.370 -5.703 -23.149 1.00 83.88 169 ALA A CA 1
ATOM 1263 C C . ALA A 1 169 ? 21.993 -7.021 -22.447 1.00 83.88 169 ALA A C 1
ATOM 1265 O O . ALA A 1 169 ? 21.908 -7.070 -21.218 1.00 83.88 169 ALA A O 1
ATOM 1266 N N . ILE A 1 170 ? 21.806 -8.108 -23.206 1.00 86.94 170 ILE A N 1
ATOM 1267 C CA . ILE A 1 170 ? 21.565 -9.445 -22.643 1.00 86.94 170 ILE A CA 1
ATOM 1268 C C . ILE A 1 170 ? 22.773 -9.901 -21.821 1.00 86.94 170 ILE A C 1
ATOM 1270 O O . ILE A 1 170 ? 22.592 -10.374 -20.702 1.00 86.94 170 ILE A O 1
ATOM 1274 N N . ARG A 1 171 ? 23.995 -9.725 -22.341 1.00 88.44 171 ARG A N 1
ATOM 1275 C CA . ARG A 1 171 ? 25.230 -10.086 -21.632 1.00 88.44 171 ARG A CA 1
ATOM 1276 C C . ARG A 1 171 ? 25.370 -9.323 -20.315 1.00 88.44 171 ARG A C 1
ATOM 1278 O O . ARG A 1 171 ? 25.605 -9.943 -19.283 1.00 88.44 171 ARG A O 1
ATOM 1285 N N . MET A 1 172 ? 25.174 -8.004 -20.345 1.00 87.31 172 MET A N 1
ATOM 1286 C CA . MET A 1 172 ? 25.215 -7.154 -19.151 1.00 87.31 172 MET A CA 1
ATOM 1287 C C . MET A 1 172 ? 24.184 -7.600 -18.112 1.00 87.31 172 MET A C 1
ATOM 1289 O O . MET A 1 172 ? 24.512 -7.758 -16.940 1.00 87.31 172 MET A O 1
ATOM 1293 N N . ARG A 1 173 ? 22.947 -7.880 -18.542 1.00 89.19 173 ARG A N 1
ATOM 1294 C CA . ARG A 1 173 ? 21.899 -8.397 -17.655 1.00 89.19 173 ARG A CA 1
ATOM 1295 C C . ARG A 1 173 ? 22.300 -9.722 -17.009 1.00 89.19 173 ARG A C 1
ATOM 1297 O O . ARG A 1 173 ? 22.094 -9.887 -15.810 1.00 89.19 173 ARG A O 1
ATOM 1304 N N . THR A 1 174 ? 22.869 -10.651 -17.774 1.00 89.75 174 THR A N 1
ATOM 1305 C CA . THR A 1 174 ? 23.351 -11.931 -17.239 1.00 89.75 174 THR A CA 1
ATOM 1306 C C . THR A 1 174 ? 24.417 -11.718 -16.162 1.00 89.75 174 THR A C 1
ATOM 1308 O O . THR A 1 174 ? 24.291 -12.309 -15.093 1.00 89.75 174 THR A O 1
ATOM 1311 N N . GLY A 1 175 ? 25.386 -10.823 -16.388 1.00 89.94 175 GLY A N 1
ATOM 1312 C CA . GLY A 1 175 ? 26.422 -10.491 -15.398 1.00 89.94 175 GLY A CA 1
ATOM 1313 C C . GLY A 1 175 ? 25.879 -9.827 -14.124 1.00 89.94 175 GLY A C 1
ATOM 1314 O O . GLY A 1 175 ? 26.372 -10.086 -13.026 1.00 89.94 175 GLY A O 1
ATOM 1315 N N . LEU A 1 176 ? 24.828 -9.007 -14.237 1.00 89.62 176 LEU A N 1
ATOM 1316 C CA . LEU A 1 176 ? 24.135 -8.430 -13.075 1.00 89.62 176 LEU A CA 1
ATOM 1317 C C . LEU A 1 176 ? 23.405 -9.502 -12.255 1.00 89.62 176 LEU A C 1
ATOM 1319 O O . LEU A 1 176 ? 23.431 -9.488 -11.021 1.00 89.62 176 LEU A O 1
ATOM 1323 N N . LEU A 1 177 ? 22.739 -10.438 -12.939 1.00 88.56 177 LEU A N 1
ATOM 1324 C CA . LEU A 1 177 ? 21.985 -11.520 -12.304 1.00 88.56 177 LEU A CA 1
ATOM 1325 C C . LEU A 1 177 ? 22.911 -12.519 -11.603 1.00 88.56 177 LEU A C 1
ATOM 1327 O O . LEU A 1 177 ? 22.632 -12.876 -10.456 1.00 88.56 177 LEU A O 1
ATOM 1331 N N . SER A 1 178 ? 24.013 -12.916 -12.252 1.00 89.06 178 SER A N 1
ATOM 1332 C CA . SER A 1 178 ? 25.012 -13.830 -11.680 1.00 89.06 178 SER A CA 1
ATOM 1333 C C . SER A 1 178 ? 25.776 -13.220 -10.504 1.00 89.06 178 SER A C 1
ATOM 1335 O O . SER A 1 178 ? 26.326 -13.954 -9.688 1.00 89.06 178 SER A O 1
ATOM 1337 N N . GLY A 1 179 ? 25.765 -11.889 -10.371 1.00 85.50 179 GLY A N 1
ATOM 1338 C CA . GLY A 1 179 ? 26.492 -11.174 -9.324 1.00 85.50 179 GLY A CA 1
ATOM 1339 C C . GLY A 1 179 ? 27.961 -10.921 -9.662 1.00 85.50 179 GLY A C 1
ATOM 1340 O O . GLY A 1 179 ? 28.688 -10.425 -8.808 1.00 85.50 179 GLY A O 1
ATOM 1341 N N . GLU A 1 180 ? 28.391 -11.206 -10.896 1.00 87.50 180 GLU A N 1
ATOM 1342 C CA . GLU A 1 180 ? 29.707 -10.801 -11.415 1.00 87.50 180 GLU A CA 1
ATOM 1343 C C . GLU A 1 180 ? 29.879 -9.278 -11.392 1.00 87.50 180 GLU A C 1
ATOM 1345 O O . GLU A 1 180 ? 30.982 -8.769 -11.208 1.00 87.50 180 GLU A O 1
ATOM 1350 N N . THR A 1 181 ? 28.774 -8.551 -11.568 1.00 86.31 181 THR A N 1
ATOM 1351 C CA . THR A 1 181 ? 28.719 -7.090 -11.501 1.00 86.31 181 THR A CA 1
ATOM 1352 C C . THR A 1 181 ? 27.485 -6.645 -10.719 1.00 86.31 181 THR A C 1
ATOM 1354 O O . THR A 1 181 ? 26.462 -7.329 -10.694 1.00 86.31 181 THR A O 1
ATOM 1357 N N . THR A 1 182 ? 27.572 -5.495 -10.052 1.00 81.19 182 THR A N 1
ATOM 1358 C CA . THR A 1 182 ? 26.451 -4.882 -9.313 1.00 81.19 182 THR A CA 1
ATOM 1359 C C . THR A 1 182 ? 25.742 -3.799 -10.124 1.00 81.19 182 THR A C 1
ATOM 1361 O O . THR A 1 182 ? 24.551 -3.547 -9.924 1.00 81.19 182 THR A O 1
ATOM 1364 N N . GLU A 1 183 ? 26.460 -3.196 -11.069 1.00 88.94 183 GLU A N 1
ATOM 1365 C CA . GLU A 1 183 ? 25.969 -2.200 -12.011 1.00 88.94 183 GLU A CA 1
ATOM 1366 C C . GLU A 1 183 ? 26.623 -2.377 -13.387 1.00 88.94 183 GLU A C 1
ATOM 1368 O O . GLU A 1 183 ? 27.752 -2.854 -13.501 1.00 88.94 183 GLU A O 1
ATOM 1373 N N . ALA A 1 184 ? 25.903 -1.988 -14.438 1.00 90.62 184 ALA A N 1
ATOM 1374 C CA . ALA A 1 184 ? 26.396 -1.982 -15.810 1.00 90.62 184 ALA A CA 1
ATOM 1375 C C . ALA A 1 184 ? 25.990 -0.675 -16.493 1.00 90.62 184 ALA A C 1
ATOM 1377 O O . ALA A 1 184 ? 24.857 -0.220 -16.345 1.00 90.62 184 ALA A O 1
ATOM 1378 N N . THR A 1 185 ? 26.904 -0.064 -17.245 1.00 91.62 185 THR A N 1
ATOM 1379 C CA . THR A 1 185 ? 26.638 1.167 -18.004 1.00 91.62 185 THR A CA 1
ATOM 1380 C C . THR A 1 185 ? 26.974 0.939 -19.473 1.00 91.62 185 THR A C 1
ATOM 1382 O O . THR A 1 185 ? 28.009 0.354 -19.780 1.00 91.62 185 THR A O 1
ATOM 1385 N N . ALA A 1 186 ? 26.107 1.408 -20.369 1.00 90.50 186 ALA A N 1
ATOM 1386 C CA . ALA A 1 186 ? 26.266 1.289 -21.812 1.00 90.50 186 ALA A CA 1
ATOM 1387 C C . ALA A 1 186 ? 25.823 2.572 -22.516 1.00 90.50 186 ALA A C 1
ATOM 1389 O O . ALA A 1 186 ? 24.753 3.109 -22.222 1.00 90.50 186 ALA A O 1
ATOM 1390 N N . ILE A 1 187 ? 26.613 3.022 -23.486 1.00 92.12 187 ILE A N 1
ATOM 1391 C CA . ILE A 1 187 ? 26.207 4.064 -24.432 1.00 92.12 187 ILE A CA 1
ATOM 1392 C C . ILE A 1 187 ? 25.520 3.362 -25.599 1.00 92.12 187 ILE A C 1
ATOM 1394 O O . ILE A 1 187 ? 26.020 2.353 -26.091 1.00 92.12 187 ILE A O 1
ATOM 1398 N N . GLY A 1 188 ? 24.362 3.855 -26.018 1.00 91.69 188 GLY A N 1
ATOM 1399 C CA . GLY A 1 188 ? 23.618 3.240 -27.108 1.00 91.69 188 GLY A CA 1
ATOM 1400 C C . GLY A 1 188 ? 22.433 4.076 -27.547 1.00 91.69 188 GLY A C 1
ATOM 1401 O O . GLY A 1 188 ? 22.326 5.252 -27.209 1.00 91.69 188 GLY A O 1
ATOM 1402 N N . ARG A 1 189 ? 21.527 3.452 -28.293 1.00 94.75 189 ARG A N 1
ATOM 1403 C CA . ARG A 1 189 ? 20.354 4.117 -28.864 1.00 94.75 189 ARG A CA 1
ATOM 1404 C C . ARG A 1 189 ? 19.063 3.501 -28.351 1.00 94.75 189 ARG A C 1
ATOM 1406 O O . ARG A 1 189 ? 18.859 2.286 -28.423 1.00 94.75 189 ARG A O 1
ATOM 1413 N N . ALA A 1 190 ? 18.172 4.361 -27.869 1.00 93.19 190 ALA A N 1
ATOM 1414 C CA . ALA A 1 190 ? 16.817 4.014 -27.471 1.00 93.19 190 ALA A CA 1
ATOM 1415 C C . ALA A 1 190 ? 15.817 4.397 -28.569 1.00 93.19 190 ALA A C 1
ATOM 1417 O O . ALA A 1 190 ? 15.941 5.438 -29.215 1.00 93.19 190 ALA A O 1
ATOM 1418 N N . ARG A 1 191 ? 14.815 3.548 -28.786 1.00 94.62 191 ARG A N 1
ATOM 1419 C CA . ARG A 1 191 ? 13.751 3.761 -29.764 1.00 94.62 191 ARG A CA 1
ATOM 1420 C C . ARG A 1 191 ? 12.701 4.687 -29.179 1.00 94.62 191 ARG A C 1
ATOM 1422 O O . ARG A 1 191 ? 12.045 4.303 -28.217 1.00 94.62 191 ARG A O 1
ATOM 1429 N N . HIS A 1 192 ? 12.479 5.838 -29.787 1.00 95.00 192 HIS A N 1
ATOM 1430 C CA . HIS A 1 192 ? 11.342 6.706 -29.488 1.00 95.00 192 HIS A CA 1
ATOM 1431 C C . HIS A 1 192 ? 10.042 6.130 -30.087 1.00 95.00 192 HIS A C 1
ATOM 1433 O O . HIS A 1 192 ? 10.084 5.332 -31.028 1.00 95.00 192 HIS A O 1
ATOM 1439 N N . ALA A 1 193 ? 8.879 6.529 -29.570 1.00 94.06 193 ALA A N 1
ATOM 1440 C CA . ALA A 1 193 ? 7.581 5.995 -29.996 1.00 94.06 193 ALA A CA 1
ATOM 1441 C C . ALA A 1 193 ? 7.236 6.250 -31.479 1.00 94.06 193 ALA A C 1
ATOM 1443 O O . ALA A 1 193 ? 6.551 5.435 -32.094 1.00 94.06 193 ALA A O 1
ATOM 1444 N N . ASP A 1 194 ? 7.754 7.328 -32.073 1.00 93.50 194 ASP A N 1
ATOM 1445 C CA . ASP A 1 194 ? 7.645 7.625 -33.517 1.00 93.50 194 ASP A CA 1
ATOM 1446 C C . ASP A 1 194 ? 8.573 6.762 -34.402 1.00 93.50 194 ASP A C 1
ATOM 1448 O O . ASP A 1 194 ? 8.499 6.816 -35.628 1.00 93.50 194 ASP A O 1
ATOM 1452 N N . GLY A 1 195 ? 9.444 5.950 -33.793 1.00 90.94 195 GLY A N 1
ATOM 1453 C CA . GLY A 1 195 ? 10.385 5.068 -34.473 1.00 90.94 195 GLY A CA 1
ATOM 1454 C C . GLY A 1 195 ? 11.796 5.623 -34.665 1.00 90.94 195 GLY A C 1
ATOM 1455 O O . GLY A 1 195 ? 12.650 4.858 -35.115 1.00 90.94 195 GLY A O 1
ATOM 1456 N N . ARG A 1 196 ? 12.084 6.885 -34.311 1.00 94.25 196 ARG A N 1
ATOM 1457 C CA . ARG A 1 196 ? 13.455 7.420 -34.381 1.00 94.25 196 ARG A CA 1
ATOM 1458 C C . ARG A 1 196 ? 14.337 6.866 -33.259 1.00 94.25 196 ARG A C 1
ATOM 1460 O O . ARG A 1 196 ? 13.853 6.432 -32.213 1.00 94.25 196 ARG A O 1
ATOM 1467 N N . TRP A 1 197 ? 15.644 6.920 -33.474 1.00 94.88 197 TRP A N 1
ATOM 1468 C CA . TRP A 1 197 ? 16.647 6.533 -32.485 1.00 94.88 197 TRP A CA 1
ATOM 1469 C C . TRP A 1 197 ? 17.163 7.763 -31.745 1.00 94.88 197 TRP A C 1
ATOM 1471 O O . TRP A 1 197 ? 17.427 8.791 -32.366 1.00 94.88 197 TRP A O 1
ATOM 1481 N N . ILE A 1 198 ? 17.287 7.652 -30.425 1.00 94.56 198 ILE A N 1
ATOM 1482 C CA . ILE A 1 198 ? 17.808 8.701 -29.549 1.00 94.56 198 ILE A CA 1
ATOM 1483 C C . ILE A 1 198 ? 19.021 8.146 -28.816 1.00 94.56 198 ILE A C 1
ATOM 1485 O O . ILE A 1 198 ? 18.932 7.081 -28.200 1.00 94.56 198 ILE A O 1
ATOM 1489 N N . ASP A 1 199 ? 20.137 8.865 -28.886 1.00 95.31 199 ASP A N 1
ATOM 1490 C CA . ASP A 1 199 ? 21.347 8.512 -28.153 1.00 95.31 199 ASP A CA 1
ATOM 1491 C C . ASP A 1 199 ? 21.107 8.656 -26.650 1.00 95.31 199 ASP A C 1
ATOM 1493 O O . ASP A 1 199 ? 20.551 9.647 -26.175 1.00 95.31 199 ASP A O 1
ATOM 1497 N N . VAL A 1 200 ? 21.502 7.634 -25.899 1.00 94.56 200 VAL A N 1
ATOM 1498 C CA . VAL A 1 200 ? 21.302 7.546 -24.456 1.00 94.56 200 VAL A CA 1
ATOM 1499 C C . VAL A 1 200 ? 22.496 6.882 -23.789 1.00 94.56 200 VAL A C 1
ATOM 1501 O O . VAL A 1 200 ? 23.142 5.988 -24.342 1.00 94.56 200 VAL A O 1
ATOM 1504 N N . VAL A 1 201 ? 22.736 7.255 -22.537 1.00 93.56 201 VAL A N 1
ATOM 1505 C CA . VAL A 1 201 ? 23.543 6.449 -21.622 1.00 93.56 201 VAL A CA 1
ATOM 1506 C C . VAL A 1 201 ? 22.590 5.657 -20.743 1.00 93.56 201 VAL A C 1
ATOM 1508 O O . VAL A 1 201 ? 21.854 6.229 -19.943 1.00 93.56 201 VAL A O 1
ATOM 1511 N N . ALA A 1 202 ? 22.580 4.339 -20.909 1.00 92.31 202 ALA A N 1
ATOM 1512 C CA . ALA A 1 202 ? 21.776 3.438 -20.101 1.00 92.31 202 ALA A CA 1
ATOM 1513 C C . ALA A 1 202 ? 22.619 2.882 -18.948 1.00 92.31 202 ALA A C 1
ATOM 1515 O O . ALA A 1 202 ? 23.664 2.276 -19.185 1.00 92.31 202 ALA A O 1
ATOM 1516 N N . ARG A 1 203 ? 22.150 3.035 -17.709 1.00 92.25 203 ARG A N 1
ATOM 1517 C CA . ARG A 1 203 ? 22.737 2.391 -16.529 1.00 92.25 203 ARG A CA 1
ATOM 1518 C C . ARG A 1 203 ? 21.736 1.413 -15.936 1.00 92.25 203 ARG A C 1
ATOM 1520 O O . ARG A 1 203 ? 20.619 1.795 -15.611 1.00 92.25 203 ARG A O 1
ATOM 1527 N N . ALA A 1 204 ? 22.146 0.162 -15.779 1.00 92.06 204 ALA A N 1
ATOM 1528 C CA . ALA A 1 204 ? 21.355 -0.897 -15.178 1.00 92.06 204 ALA A CA 1
ATOM 1529 C C . ALA A 1 204 ? 21.912 -1.276 -13.801 1.00 92.06 204 ALA A C 1
ATOM 1531 O O . ALA A 1 204 ? 23.108 -1.531 -13.658 1.00 92.06 204 ALA A O 1
ATOM 1532 N N . THR A 1 205 ? 21.035 -1.348 -12.805 1.00 91.56 205 THR A N 1
ATOM 1533 C CA . THR A 1 205 ? 21.335 -1.821 -11.450 1.00 91.56 205 THR A CA 1
ATOM 1534 C C . THR A 1 205 ? 20.355 -2.916 -11.049 1.00 91.56 205 THR A C 1
ATOM 1536 O O . THR A 1 205 ? 19.211 -2.965 -11.517 1.00 91.56 205 THR A O 1
ATOM 1539 N N . ILE A 1 206 ? 20.808 -3.825 -10.186 1.00 89.69 206 ILE A N 1
ATOM 1540 C CA . ILE A 1 206 ? 19.989 -4.928 -9.688 1.00 89.69 206 ILE A CA 1
ATOM 1541 C C . ILE A 1 206 ? 19.508 -4.653 -8.267 1.00 89.69 206 ILE A C 1
ATOM 1543 O O . ILE A 1 206 ? 20.296 -4.384 -7.364 1.00 89.69 206 ILE A O 1
ATOM 1547 N N . VAL A 1 207 ? 18.198 -4.753 -8.063 1.00 86.19 207 VAL A N 1
ATOM 1548 C CA . VAL A 1 207 ? 17.576 -4.645 -6.745 1.00 86.19 207 VAL A CA 1
ATOM 1549 C C . VAL A 1 207 ? 17.389 -6.052 -6.200 1.00 86.19 207 VAL A C 1
ATOM 1551 O O . VAL A 1 207 ? 16.696 -6.887 -6.796 1.00 86.19 207 VAL A O 1
ATOM 1554 N N . ARG A 1 208 ? 18.032 -6.318 -5.066 1.00 83.88 208 ARG A N 1
ATOM 1555 C CA . ARG A 1 208 ? 17.975 -7.595 -4.352 1.00 83.88 208 ARG A CA 1
ATOM 1556 C C . ARG A 1 208 ? 17.110 -7.456 -3.100 1.00 83.88 208 ARG A C 1
ATOM 1558 O O . ARG A 1 208 ? 16.987 -6.363 -2.554 1.00 83.88 208 ARG A O 1
ATOM 1565 N N . ASP A 1 209 ? 16.482 -8.545 -2.672 1.00 81.00 209 ASP A N 1
ATOM 1566 C CA . ASP A 1 209 ? 15.745 -8.580 -1.405 1.00 81.00 209 ASP A CA 1
ATOM 1567 C C . ASP A 1 209 ? 16.675 -8.764 -0.188 1.00 81.00 209 ASP A C 1
ATOM 1569 O O . ASP A 1 209 ? 17.895 -8.870 -0.321 1.00 81.00 209 ASP A O 1
ATOM 1573 N N . GLN A 1 210 ? 16.091 -8.836 1.014 1.00 77.56 210 GLN A N 1
ATOM 1574 C CA . GLN A 1 210 ? 16.826 -9.059 2.268 1.00 77.56 210 GLN A CA 1
ATOM 1575 C C . GLN A 1 210 ? 17.611 -10.386 2.298 1.00 77.56 210 GLN A C 1
ATOM 1577 O O . GLN A 1 210 ? 18.498 -10.551 3.129 1.00 77.56 210 GLN A O 1
ATOM 1582 N N . ARG A 1 211 ? 17.308 -11.334 1.399 1.00 79.44 211 ARG A N 1
ATOM 1583 C CA . ARG A 1 211 ? 18.013 -12.617 1.240 1.00 79.44 211 ARG A CA 1
ATOM 1584 C C . ARG A 1 211 ? 19.010 -12.589 0.072 1.00 79.44 211 ARG A C 1
ATOM 1586 O O . ARG A 1 211 ? 19.428 -13.646 -0.393 1.00 79.44 211 ARG A O 1
ATOM 1593 N N . ALA A 1 212 ? 19.364 -11.401 -0.425 1.00 76.19 212 ALA A N 1
ATOM 1594 C CA . ALA A 1 212 ? 20.235 -11.170 -1.581 1.00 76.19 212 ALA A CA 1
ATOM 1595 C C . ALA A 1 212 ? 19.728 -11.766 -2.915 1.00 76.19 212 ALA A C 1
ATOM 1597 O O . ALA A 1 212 ? 20.459 -11.792 -3.916 1.00 76.19 212 ALA A O 1
ATOM 1598 N N . CYS A 1 213 ? 18.464 -12.189 -2.977 1.00 77.38 213 CYS A N 1
ATOM 1599 C CA . CYS A 1 213 ? 17.868 -12.716 -4.195 1.00 77.38 213 CYS A CA 1
ATOM 1600 C C . CYS A 1 213 ? 17.491 -11.565 -5.132 1.00 77.38 213 CYS A C 1
ATOM 1602 O O . CYS A 1 213 ? 16.865 -10.589 -4.718 1.00 77.38 213 CYS A O 1
ATOM 1604 N N . ALA A 1 214 ? 17.871 -11.674 -6.406 1.00 80.69 214 ALA A N 1
ATOM 1605 C CA . ALA A 1 214 ? 17.500 -10.710 -7.435 1.00 80.69 214 ALA A CA 1
ATOM 1606 C C . ALA A 1 214 ? 15.975 -10.617 -7.571 1.00 80.69 214 ALA A C 1
ATOM 1608 O O . ALA A 1 214 ? 15.320 -11.626 -7.833 1.00 80.69 214 ALA A O 1
ATOM 1609 N N . ARG A 1 215 ? 15.414 -9.411 -7.434 1.00 84.94 215 ARG A N 1
ATOM 1610 C CA . ARG A 1 215 ? 13.975 -9.175 -7.616 1.00 84.94 215 ARG A CA 1
ATOM 1611 C C . ARG A 1 215 ? 13.660 -8.320 -8.823 1.00 84.94 215 ARG A C 1
ATOM 1613 O O . ARG A 1 215 ? 12.785 -8.682 -9.605 1.00 84.94 215 ARG A O 1
ATOM 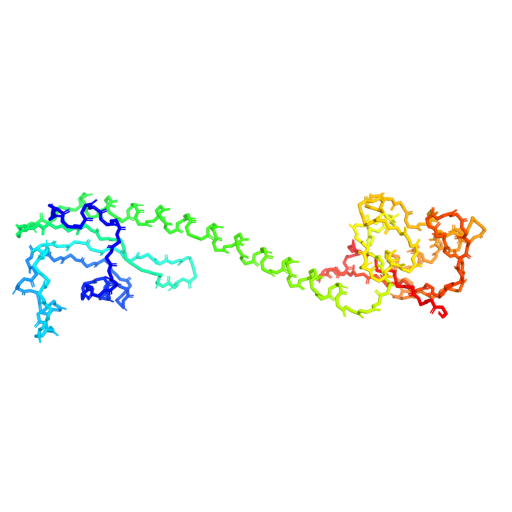1620 N N . PHE A 1 216 ? 14.384 -7.220 -8.997 1.00 89.06 216 PHE A N 1
ATOM 1621 C CA . PHE A 1 216 ? 14.111 -6.270 -10.070 1.00 89.06 216 PHE A CA 1
ATOM 1622 C C . PHE A 1 216 ? 15.398 -5.739 -10.689 1.00 89.06 216 PHE A C 1
ATOM 1624 O O . PHE A 1 216 ? 16.455 -5.737 -10.060 1.00 89.06 216 PHE A O 1
ATOM 1631 N N . LEU A 1 217 ? 15.287 -5.261 -11.922 1.00 90.44 217 LEU A N 1
ATOM 1632 C CA . LEU A 1 217 ? 16.317 -4.485 -12.599 1.00 90.44 217 LEU A CA 1
ATOM 1633 C C . LEU A 1 217 ? 15.797 -3.065 -12.784 1.00 90.44 217 LEU A C 1
ATOM 1635 O O . LEU A 1 217 ? 14.706 -2.871 -13.316 1.00 90.44 217 LEU A O 1
ATOM 1639 N N . MET A 1 218 ? 16.573 -2.077 -12.364 1.00 90.88 218 MET A N 1
ATOM 1640 C CA . MET A 1 218 ? 16.298 -0.676 -12.656 1.00 90.88 218 MET A CA 1
ATOM 1641 C C . MET A 1 218 ? 17.247 -0.233 -13.761 1.00 90.88 218 MET A C 1
ATOM 1643 O O . MET A 1 218 ? 18.455 -0.419 -13.645 1.00 90.88 218 MET A O 1
ATOM 1647 N N . VAL A 1 219 ? 16.706 0.329 -14.841 1.00 92.00 219 VAL A N 1
ATOM 1648 C CA . VAL A 1 219 ? 17.502 0.858 -15.953 1.00 92.00 219 VAL A CA 1
ATOM 1649 C C . VAL A 1 219 ? 17.211 2.339 -16.090 1.00 92.00 219 VAL A C 1
ATOM 1651 O O . VAL A 1 219 ? 16.110 2.707 -16.498 1.00 92.00 219 VAL A O 1
ATOM 1654 N N . SER A 1 220 ? 18.174 3.183 -15.736 1.00 92.12 220 SER A N 1
ATOM 1655 C CA . SER A 1 220 ? 18.107 4.623 -15.963 1.00 92.12 220 SER A CA 1
ATOM 1656 C C . SER A 1 220 ? 18.715 4.998 -17.308 1.00 92.12 220 SER A C 1
ATOM 1658 O O . SER A 1 220 ? 19.607 4.325 -17.819 1.00 92.12 220 SER A O 1
ATOM 1660 N N . TYR A 1 221 ? 18.195 6.073 -17.884 1.00 92.38 221 TYR A N 1
ATOM 1661 C CA . TYR A 1 221 ? 18.556 6.618 -19.179 1.00 92.38 221 TYR A CA 1
ATOM 1662 C C . TYR A 1 221 ? 18.923 8.080 -18.973 1.00 92.38 221 TYR A C 1
ATOM 1664 O O . TYR A 1 221 ? 18.095 8.894 -18.564 1.00 92.38 221 TYR A O 1
ATOM 1672 N N . THR A 1 222 ? 20.168 8.422 -19.263 1.00 92.25 222 THR A N 1
ATOM 1673 C CA . THR A 1 222 ? 20.585 9.813 -19.395 1.00 92.25 222 THR A CA 1
ATOM 1674 C C . THR A 1 222 ? 20.480 10.178 -20.865 1.00 92.25 222 THR A C 1
ATOM 1676 O O . THR A 1 222 ? 21.151 9.577 -21.705 1.00 92.25 222 THR A O 1
ATOM 1679 N N . LEU A 1 223 ? 19.588 11.119 -21.160 1.00 85.81 223 LEU A N 1
ATOM 1680 C CA . LEU A 1 223 ? 19.452 11.718 -22.482 1.00 85.81 223 LEU A CA 1
ATOM 1681 C C . LEU A 1 223 ? 20.387 12.938 -22.581 1.00 85.81 223 LEU A C 1
ATOM 1683 O O . LEU A 1 223 ? 20.681 13.526 -21.535 1.00 85.81 223 LEU A O 1
ATOM 1687 N N . PRO A 1 224 ? 20.870 13.281 -23.787 1.00 72.81 224 PRO A N 1
ATOM 1688 C CA . PRO A 1 224 ? 21.695 14.466 -24.023 1.00 72.81 224 PRO A CA 1
ATOM 1689 C C . PRO A 1 224 ? 20.972 15.785 -23.718 1.00 72.81 224 PRO A C 1
ATOM 1691 O O . PRO A 1 224 ? 19.717 15.811 -23.733 1.00 72.81 224 PRO A O 1
#

pLDDT: mean 83.51, std 14.13, range [39.38, 96.88]